Protein AF-A0A852YBV6-F1 (afdb_monomer_lite)

Foldseek 3Di:
DDDDDDDDDDDDDDDDDDDDDDPPPPDPDPDPDDDDALQVVLVVVVDDLVVLLVQADAWFALVVQLVLLLVPDCVLLDLPDQLLVLLCVLCVVPDPVLSVLQSVQSVVLNVPSQLSSQLSSLSSSSNCCVVPPHIVVHFDSSLSSQLSSCSRRPLSVPPPSVCLNPPPLSVSLNSLSSQSSSRYDHHPDDSVRSVVVNCVSRPVNVVVVVVVVVVVVVVVVVVVVVVVVVVVVVVVVVVVVD

pLDDT: mean 84.93, std 20.56, range [26.95, 98.62]

Structure (mmCIF, N/CA/C/O backbone):
data_AF-A0A852YBV6-F1
#
_entry.id   AF-A0A852YBV6-F1
#
loop_
_atom_site.group_PDB
_atom_site.id
_atom_site.type_symbol
_atom_site.label_atom_id
_atom_site.label_alt_id
_atom_site.label_comp_id
_atom_site.label_asym_id
_atom_site.label_entity_id
_atom_site.label_seq_id
_atom_site.pdbx_PDB_ins_code
_atom_site.Cartn_x
_atom_site.Cartn_y
_atom_site.Cartn_z
_atom_site.occupancy
_atom_site.B_iso_or_equiv
_atom_site.auth_seq_id
_atom_site.auth_comp_id
_atom_site.auth_asym_id
_atom_site.auth_atom_id
_atom_site.pdbx_PDB_model_num
ATOM 1 N N . MET A 1 1 ? -68.450 -12.847 -26.203 1.00 36.81 1 MET A N 1
ATOM 2 C CA . MET A 1 1 ? -69.715 -13.603 -26.105 1.00 36.81 1 MET A CA 1
ATOM 3 C C . MET A 1 1 ? -69.462 -15.016 -26.609 1.00 36.81 1 MET A C 1
ATOM 5 O O . MET A 1 1 ? -69.231 -15.135 -27.808 1.00 36.81 1 MET A O 1
ATOM 9 N N . PRO A 1 2 ? -69.509 -16.058 -25.766 1.00 54.03 2 PRO A N 1
ATOM 10 C CA . PRO A 1 2 ? -69.392 -16.106 -24.302 1.00 54.03 2 PRO A CA 1
ATOM 11 C C . PRO A 1 2 ? -68.054 -16.778 -23.879 1.00 54.03 2 PRO A C 1
ATOM 13 O O . PRO A 1 2 ? -67.389 -17.357 -24.727 1.00 54.03 2 PRO A O 1
ATOM 16 N N . ASP A 1 3 ? -67.477 -16.685 -22.681 1.00 40.91 3 ASP A N 1
ATOM 17 C CA . ASP A 1 3 ? -67.906 -16.472 -21.285 1.00 40.91 3 ASP A CA 1
ATOM 18 C C . ASP A 1 3 ? -67.628 -17.742 -20.455 1.00 40.91 3 ASP A C 1
ATOM 20 O O . ASP A 1 3 ? -67.695 -18.853 -20.983 1.00 40.91 3 ASP A O 1
ATOM 24 N N . THR A 1 4 ? -67.438 -17.548 -19.144 1.00 47.03 4 THR A N 1
ATOM 25 C CA . THR A 1 4 ? -67.470 -18.530 -18.029 1.00 47.03 4 THR A CA 1
ATOM 26 C C . THR A 1 4 ? -66.101 -19.041 -17.521 1.00 47.03 4 THR A C 1
ATOM 28 O O . THR A 1 4 ? -65.501 -19.927 -18.119 1.00 47.03 4 THR A O 1
ATOM 31 N N . SER A 1 5 ? -65.468 -18.381 -16.534 1.00 46.84 5 SER A N 1
ATOM 32 C CA . SER A 1 5 ? -65.658 -18.466 -15.052 1.00 46.84 5 SER A CA 1
ATOM 33 C C . SER A 1 5 ? -64.722 -19.511 -14.418 1.00 46.84 5 SER A C 1
ATOM 35 O O . SER A 1 5 ? -64.759 -20.676 -14.783 1.00 46.84 5 SER A O 1
ATOM 37 N N . ALA A 1 6 ? -63.722 -19.117 -13.624 1.00 43.47 6 ALA A N 1
ATOM 38 C CA . ALA A 1 6 ? -63.783 -18.728 -12.206 1.00 43.47 6 ALA A CA 1
ATOM 39 C C . ALA A 1 6 ? -63.982 -19.916 -11.245 1.00 43.47 6 ALA A C 1
ATOM 41 O O . ALA A 1 6 ? -65.032 -20.544 -11.255 1.00 43.47 6 ALA A O 1
ATOM 42 N N . SER A 1 7 ? -63.023 -20.130 -10.336 1.00 42.31 7 SER A N 1
ATOM 43 C CA . SER A 1 7 ? -63.356 -20.360 -8.926 1.00 42.31 7 SER A CA 1
ATOM 44 C C . SER A 1 7 ? -62.191 -19.982 -8.012 1.00 42.31 7 SER A C 1
ATOM 46 O O . SER A 1 7 ? -61.068 -20.457 -8.171 1.00 42.31 7 SER A O 1
ATOM 48 N N . ARG A 1 8 ? -62.512 -19.090 -7.073 1.00 42.88 8 ARG A N 1
ATOM 49 C CA . ARG A 1 8 ? -61.810 -18.825 -5.815 1.00 42.88 8 ARG A CA 1
ATOM 50 C C . ARG A 1 8 ? -62.094 -19.962 -4.825 1.00 42.88 8 ARG A C 1
ATOM 52 O O . ARG A 1 8 ? -63.150 -20.580 -4.927 1.00 42.88 8 ARG A O 1
ATOM 59 N N . ASP A 1 9 ? -61.184 -20.136 -3.873 1.00 42.69 9 ASP A N 1
ATOM 60 C CA . ASP A 1 9 ? -61.435 -20.449 -2.451 1.00 42.69 9 ASP A CA 1
ATOM 61 C C . ASP A 1 9 ? -60.095 -20.169 -1.737 1.00 42.69 9 ASP A C 1
ATOM 63 O O . ASP A 1 9 ? -59.074 -20.750 -2.099 1.00 42.69 9 ASP A O 1
ATOM 67 N N . ASP A 1 10 ? -59.903 -19.040 -1.049 1.00 37.53 10 ASP A N 1
ATOM 68 C CA . ASP A 1 10 ? -60.319 -18.685 0.323 1.00 37.53 10 ASP A CA 1
ATOM 69 C C . ASP A 1 10 ? -59.983 -19.725 1.407 1.00 37.53 10 ASP A C 1
ATOM 71 O O . ASP A 1 10 ? -60.493 -20.840 1.436 1.00 37.53 10 ASP A O 1
ATOM 75 N N . GLY A 1 11 ? -59.104 -19.315 2.332 1.00 34.56 11 GLY A N 1
ATOM 76 C CA . GLY A 1 11 ? -58.648 -20.121 3.464 1.00 34.56 11 GLY A CA 1
ATOM 77 C C . GLY A 1 11 ? -57.564 -19.451 4.321 1.00 34.56 11 GLY A C 1
ATOM 78 O O . GLY A 1 11 ? -56.467 -19.982 4.461 1.00 34.56 11 GLY A O 1
ATOM 79 N N . THR A 1 12 ? -57.844 -18.279 4.896 1.00 39.38 12 THR A N 1
ATOM 80 C CA . THR A 1 12 ? -57.176 -17.744 6.113 1.00 39.38 12 THR A CA 1
ATOM 81 C C . THR A 1 12 ? -57.893 -18.306 7.365 1.00 39.38 12 THR A C 1
ATOM 83 O O . THR A 1 12 ? -59.013 -18.792 7.207 1.00 39.38 12 THR A O 1
ATOM 86 N N . PRO A 1 13 ? -57.428 -18.144 8.630 1.00 49.12 13 PRO A N 1
ATOM 87 C CA . PRO A 1 13 ? -56.111 -17.777 9.177 1.00 49.12 13 PRO A CA 1
ATOM 88 C C . PRO A 1 13 ? -55.612 -18.747 10.286 1.00 49.12 13 PRO A C 1
ATOM 90 O O . PRO A 1 13 ? -56.382 -19.474 10.905 1.00 49.12 13 PRO A O 1
ATOM 93 N N . GLY A 1 14 ? -54.319 -18.698 10.624 1.00 34.16 14 GLY A N 1
ATOM 94 C CA . GLY A 1 14 ? -53.760 -19.396 11.790 1.00 34.16 14 GLY A CA 1
ATOM 95 C C . GLY A 1 14 ? -52.706 -18.551 12.499 1.00 34.16 14 GLY A C 1
ATOM 96 O O . GLY A 1 14 ? -51.592 -18.404 12.006 1.00 34.16 14 GLY A O 1
ATOM 97 N N . ALA A 1 15 ? -53.075 -17.974 13.642 1.00 35.91 15 ALA A N 1
ATOM 98 C CA . ALA A 1 15 ? -52.195 -17.239 14.542 1.00 35.91 15 ALA A CA 1
ATOM 99 C C . ALA A 1 15 ? -51.552 -18.176 15.578 1.00 35.91 15 ALA A C 1
ATOM 101 O O . ALA A 1 15 ? -52.253 -19.025 16.119 1.00 35.91 15 ALA A O 1
ATOM 102 N N . ALA A 1 16 ? -50.261 -17.969 15.874 1.00 33.16 16 ALA A N 1
ATOM 103 C CA . ALA A 1 16 ? -49.573 -18.145 17.170 1.00 33.16 16 ALA A CA 1
ATOM 104 C C . ALA A 1 16 ? -48.049 -18.142 16.903 1.00 33.16 16 ALA A C 1
ATOM 106 O O . ALA A 1 16 ? -47.545 -18.956 16.143 1.00 33.16 16 ALA A O 1
ATOM 107 N N . SER A 1 17 ? -47.309 -17.135 17.370 1.00 33.31 17 SER A N 1
ATOM 108 C CA . SER A 1 17 ? -46.614 -17.122 18.671 1.00 33.31 17 SER A CA 1
ATOM 109 C C . SER A 1 17 ? -45.116 -17.439 18.544 1.00 33.31 17 SER A C 1
ATOM 111 O O . SER A 1 17 ? -44.720 -18.586 18.392 1.00 33.31 17 SER A O 1
ATOM 113 N N . THR A 1 18 ? -44.324 -16.380 18.726 1.00 33.94 18 THR A N 1
ATOM 114 C CA . THR A 1 18 ? -43.160 -16.287 19.630 1.00 33.94 18 THR A CA 1
ATOM 115 C C . THR A 1 18 ? -42.090 -17.383 19.589 1.00 33.94 18 THR A C 1
ATOM 117 O O . THR A 1 18 ? -42.273 -18.486 20.091 1.00 33.94 18 THR A O 1
ATOM 120 N N . GLY A 1 19 ? -40.896 -16.999 19.133 1.00 29.56 19 GLY A N 1
ATOM 121 C CA . GLY A 1 19 ? -39.679 -17.795 19.267 1.00 29.56 19 GLY A CA 1
ATOM 122 C C . GLY A 1 19 ? -38.444 -17.006 18.855 1.00 29.56 19 GLY A C 1
ATOM 123 O O . GLY A 1 19 ? -37.829 -17.301 17.837 1.00 29.56 19 GLY A O 1
ATOM 124 N N . ALA A 1 20 ? -38.097 -15.976 19.630 1.00 37.97 20 ALA A N 1
ATOM 125 C CA . ALA A 1 20 ? -36.805 -15.311 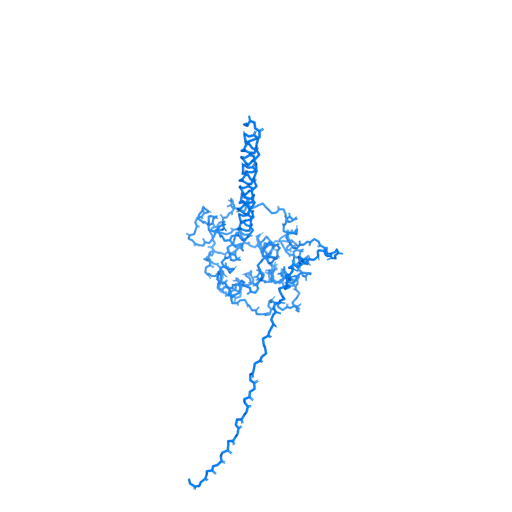19.526 1.00 37.97 20 ALA A CA 1
ATOM 126 C C . ALA A 1 20 ? -35.694 -16.338 19.793 1.00 37.97 20 ALA A C 1
ATOM 128 O O . ALA A 1 20 ? -35.520 -16.792 20.921 1.00 37.97 20 ALA A O 1
ATOM 129 N N . THR A 1 21 ? -34.946 -16.711 18.757 1.00 33.62 21 THR A N 1
ATOM 130 C CA . THR A 1 21 ? -33.694 -17.456 18.905 1.00 33.62 21 THR A CA 1
ATOM 131 C C . THR A 1 21 ? -32.550 -16.549 18.490 1.00 33.62 21 THR A C 1
ATOM 133 O O . THR A 1 21 ? -32.303 -16.281 17.319 1.00 33.62 21 THR A O 1
ATOM 136 N N . SER A 1 22 ? -31.897 -16.032 19.527 1.00 37.22 22 SER A N 1
ATOM 137 C CA . SER A 1 22 ? -30.583 -15.409 19.504 1.00 37.22 22 SER A CA 1
ATOM 138 C C . SER A 1 22 ? -29.588 -16.344 18.813 1.00 37.22 22 SER A C 1
ATOM 140 O O . SER A 1 22 ? -29.145 -17.334 19.395 1.00 37.22 22 SER A O 1
ATOM 142 N N . ALA A 1 23 ? -29.252 -16.048 17.559 1.00 30.81 23 ALA A N 1
ATOM 143 C CA . ALA A 1 23 ? -28.070 -16.600 16.919 1.00 30.81 23 ALA A CA 1
ATOM 144 C C . ALA A 1 23 ? -26.890 -15.722 17.339 1.00 30.81 23 ALA A C 1
ATOM 146 O O . ALA A 1 23 ? -26.580 -14.711 16.709 1.00 30.81 23 ALA A O 1
ATOM 147 N N . ALA A 1 24 ? -26.279 -16.088 18.465 1.00 32.44 24 ALA A N 1
ATOM 148 C CA . ALA A 1 24 ? -24.985 -15.570 18.862 1.00 32.44 24 ALA A CA 1
ATOM 149 C C . ALA A 1 24 ? -24.014 -15.756 17.688 1.00 32.44 24 ALA A C 1
ATOM 151 O O . ALA A 1 24 ? -23.750 -16.881 17.261 1.00 32.44 24 ALA A O 1
ATOM 152 N N . ALA A 1 25 ? -23.522 -14.638 17.157 1.00 33.44 25 ALA A N 1
ATOM 153 C CA . ALA A 1 25 ? -22.430 -14.604 16.204 1.00 33.44 25 ALA A CA 1
ATOM 154 C C . ALA A 1 25 ? -21.207 -15.251 16.866 1.00 33.44 25 ALA A C 1
ATOM 156 O O . ALA A 1 25 ? -20.499 -14.629 17.658 1.00 33.44 25 ALA A O 1
ATOM 157 N N . GLY A 1 26 ? -21.008 -16.538 16.589 1.00 26.95 26 GLY A N 1
ATOM 158 C CA . GLY A 1 26 ? -19.790 -17.246 16.932 1.00 26.95 26 GLY A CA 1
ATOM 159 C C . GLY A 1 26 ? -18.643 -16.589 16.182 1.00 26.95 26 GLY A C 1
ATOM 160 O O . GLY A 1 26 ? -18.571 -16.675 14.957 1.00 26.95 26 GLY A O 1
ATOM 161 N N . ALA A 1 27 ? -17.769 -15.907 16.919 1.00 32.75 27 ALA A N 1
ATOM 162 C CA . ALA A 1 27 ? -16.471 -15.493 16.415 1.00 32.75 27 ALA A CA 1
ATOM 163 C C . ALA A 1 27 ? -15.785 -16.713 15.771 1.00 32.75 27 ALA A C 1
ATOM 165 O O . ALA A 1 27 ? -15.801 -17.792 16.376 1.00 32.75 27 ALA A O 1
ATOM 166 N N . PRO A 1 28 ? -15.206 -16.594 14.563 1.00 37.28 28 PRO A N 1
ATOM 167 C CA . PRO A 1 28 ? -14.526 -17.721 13.951 1.00 37.28 28 PRO A CA 1
ATOM 168 C C . PRO A 1 28 ? -13.368 -18.145 14.855 1.00 37.28 28 PRO A C 1
ATOM 170 O O . PRO A 1 28 ? -12.470 -17.362 15.171 1.00 37.28 28 PRO A O 1
ATOM 173 N N . ALA A 1 29 ? -13.435 -19.398 15.301 1.00 33.28 29 ALA A N 1
ATOM 174 C CA . ALA A 1 29 ? -12.406 -20.044 16.089 1.00 33.28 29 ALA A CA 1
ATOM 175 C C . ALA A 1 29 ? -11.072 -19.980 15.333 1.00 33.28 29 ALA A C 1
ATOM 177 O O . ALA A 1 29 ? -10.942 -20.508 14.229 1.00 33.28 29 ALA A O 1
ATOM 178 N N . ALA A 1 30 ? -10.079 -19.331 15.940 1.00 40.16 30 ALA A N 1
ATOM 179 C CA . ALA A 1 30 ? -8.700 -19.357 15.483 1.00 40.16 30 ALA A CA 1
ATOM 180 C C . ALA A 1 30 ? -8.144 -20.782 15.660 1.00 40.16 30 ALA A C 1
ATOM 182 O O . ALA A 1 30 ? -7.628 -21.136 16.718 1.00 40.16 30 ALA A O 1
ATOM 183 N N . GLY A 1 31 ? -8.310 -21.622 14.637 1.00 33.34 31 GLY A N 1
ATOM 184 C CA . GLY A 1 31 ? -7.672 -22.933 14.559 1.00 33.34 31 GLY A CA 1
ATOM 185 C C . GLY A 1 31 ? -6.157 -22.805 14.322 1.00 33.34 31 GLY A C 1
ATOM 186 O O . GLY A 1 31 ? -5.731 -21.885 13.621 1.00 33.34 31 GLY A O 1
ATOM 187 N N . PRO A 1 32 ? -5.324 -23.709 14.874 1.00 45.50 32 PRO A N 1
ATOM 188 C CA . PRO A 1 32 ? -3.875 -23.660 14.732 1.00 45.50 32 PRO A CA 1
ATOM 189 C C . PRO A 1 32 ? -3.447 -24.406 13.462 1.00 45.50 32 PRO A C 1
ATOM 191 O O . PRO A 1 32 ? -3.033 -25.559 13.516 1.00 45.50 32 PRO A O 1
ATOM 194 N N . LEU A 1 33 ? -3.565 -23.756 12.306 1.00 41.66 33 LEU A N 1
ATOM 195 C CA . LEU A 1 33 ? -2.943 -24.181 11.050 1.00 41.66 33 LEU A CA 1
ATOM 196 C C . LEU A 1 33 ? -2.573 -22.924 10.263 1.00 41.66 33 LEU A C 1
ATOM 198 O O . LEU A 1 33 ? -3.455 -22.177 9.855 1.00 41.66 33 LEU A O 1
ATOM 202 N N . GLY A 1 34 ? -1.286 -22.685 10.036 1.00 39.31 34 GLY A N 1
ATOM 203 C CA . GLY A 1 34 ? -0.847 -21.616 9.141 1.00 39.31 34 GLY A CA 1
ATOM 204 C C . GLY A 1 34 ? 0.395 -20.917 9.655 1.00 39.31 34 GLY A C 1
ATOM 205 O O . GLY A 1 34 ? 0.531 -20.676 10.852 1.00 39.31 34 GLY A O 1
ATOM 206 N N . GLY A 1 35 ? 1.322 -20.621 8.746 1.00 50.97 35 GLY A N 1
ATOM 207 C CA . GLY A 1 35 ? 2.472 -19.774 9.036 1.00 50.97 35 GLY A CA 1
ATOM 208 C C . GLY A 1 35 ? 2.066 -18.377 9.540 1.00 50.97 35 GLY A C 1
ATOM 209 O O . GLY A 1 35 ? 0.877 -18.069 9.645 1.00 50.97 35 GLY A O 1
ATOM 210 N N . PRO A 1 36 ? 3.047 -17.517 9.862 1.00 60.62 36 PRO A N 1
ATOM 211 C CA . PRO A 1 36 ? 2.779 -16.142 10.293 1.00 60.62 36 PRO A CA 1
ATOM 212 C C . PRO A 1 36 ? 1.856 -15.431 9.297 1.00 60.62 36 PRO A C 1
ATOM 214 O O . PRO A 1 36 ? 2.022 -15.573 8.080 1.00 60.62 36 PRO A O 1
ATOM 217 N N . ARG A 1 37 ? 0.871 -14.692 9.822 1.00 82.88 37 ARG A N 1
ATOM 218 C CA . ARG A 1 37 ? -0.145 -14.010 9.011 1.00 82.88 37 ARG A CA 1
ATOM 219 C C . ARG A 1 37 ? 0.540 -12.971 8.117 1.00 82.88 37 ARG A C 1
ATOM 221 O O . ARG A 1 37 ? 1.587 -12.452 8.506 1.00 82.88 37 ARG A O 1
ATOM 228 N N . PRO A 1 38 ? -0.036 -12.594 6.964 1.00 82.62 38 PRO A N 1
ATOM 229 C CA . PRO A 1 38 ? 0.563 -11.580 6.094 1.00 82.62 38 PRO A CA 1
ATOM 230 C C . PRO A 1 38 ? 0.956 -10.287 6.835 1.00 82.62 38 PRO A C 1
ATOM 232 O O . PRO A 1 38 ? 2.048 -9.771 6.629 1.00 82.62 38 PRO A O 1
ATOM 235 N N . LEU A 1 39 ? 0.158 -9.827 7.804 1.00 84.25 39 LEU A N 1
ATOM 236 C CA . LEU A 1 39 ? 0.506 -8.650 8.610 1.00 84.25 39 LEU A CA 1
ATOM 237 C C . LEU A 1 39 ? 1.718 -8.870 9.544 1.00 84.25 39 LEU A C 1
ATOM 239 O O . LEU A 1 39 ? 2.490 -7.944 9.782 1.00 84.25 39 LEU A O 1
ATOM 243 N N . ASP A 1 40 ? 1.950 -10.093 10.028 1.00 84.81 40 ASP A N 1
ATOM 244 C CA . ASP A 1 40 ? 3.165 -10.422 10.786 1.00 84.81 40 ASP A CA 1
ATOM 245 C C . ASP A 1 40 ? 4.406 -10.330 9.880 1.00 84.81 40 ASP A C 1
ATOM 247 O O . ASP A 1 40 ? 5.467 -9.881 10.320 1.00 84.81 40 ASP A O 1
ATOM 251 N N . ARG A 1 41 ? 4.265 -10.694 8.593 1.00 87.69 41 ARG A N 1
ATOM 252 C CA . ARG A 1 41 ? 5.324 -10.530 7.580 1.00 87.69 41 ARG A CA 1
ATOM 253 C C . ARG A 1 41 ? 5.664 -9.070 7.360 1.00 87.69 41 ARG A C 1
ATOM 255 O O . ARG A 1 41 ? 6.841 -8.729 7.338 1.00 87.69 41 ARG A O 1
ATOM 262 N N . TRP A 1 42 ? 4.654 -8.205 7.280 1.00 90.38 42 TRP A N 1
ATOM 263 C CA . TRP A 1 42 ? 4.863 -6.762 7.188 1.00 90.38 42 TRP A CA 1
ATOM 264 C C . TRP A 1 42 ? 5.757 -6.239 8.321 1.00 90.38 42 TRP A C 1
ATOM 266 O O . TRP A 1 42 ? 6.762 -5.577 8.066 1.00 90.38 42 TRP A O 1
ATOM 276 N N . PHE A 1 43 ? 5.456 -6.596 9.573 1.00 86.31 43 PHE A N 1
ATOM 277 C CA . PHE A 1 43 ? 6.287 -6.188 10.710 1.00 86.31 43 PHE A CA 1
ATOM 278 C C . PHE A 1 43 ? 7.682 -6.832 10.696 1.00 86.31 43 PHE A C 1
ATOM 280 O O . PHE A 1 43 ? 8.655 -6.209 11.133 1.00 86.31 43 PHE A O 1
ATOM 287 N N . ALA A 1 44 ? 7.806 -8.052 10.169 1.00 85.75 44 ALA A N 1
ATOM 288 C CA . ALA A 1 44 ? 9.085 -8.736 10.008 1.00 85.75 44 ALA A CA 1
ATOM 289 C C . ALA A 1 44 ? 9.999 -8.082 8.956 1.00 85.75 44 ALA A C 1
ATOM 291 O O . ALA A 1 44 ? 11.216 -8.197 9.086 1.00 85.75 44 ALA A O 1
ATOM 292 N N . LEU A 1 45 ? 9.451 -7.338 7.982 1.00 83.69 45 LEU A N 1
ATOM 293 C CA . LEU A 1 45 ? 10.251 -6.564 7.023 1.00 83.69 45 LEU A CA 1
ATOM 294 C C . LEU A 1 45 ? 11.026 -5.407 7.680 1.00 83.69 45 LEU A C 1
ATOM 296 O O . LEU A 1 45 ? 11.950 -4.881 7.067 1.00 83.69 45 LEU A O 1
ATOM 300 N N . ARG A 1 46 ? 10.681 -5.017 8.922 1.00 84.81 46 ARG A N 1
ATOM 301 C CA . ARG A 1 46 ? 11.374 -3.971 9.707 1.00 84.81 46 ARG A CA 1
ATOM 302 C C . ARG A 1 46 ? 11.570 -2.658 8.940 1.00 84.81 46 ARG A C 1
ATOM 304 O O . ARG A 1 46 ? 12.576 -1.972 9.118 1.00 84.81 46 ARG A O 1
ATOM 311 N N . LEU A 1 47 ? 10.607 -2.309 8.092 1.00 84.19 47 LEU A N 1
ATOM 312 C CA . LEU A 1 47 ? 10.657 -1.070 7.335 1.00 84.19 47 LEU A CA 1
ATOM 313 C C . LEU A 1 47 ? 10.410 0.132 8.257 1.00 84.19 47 LEU A C 1
ATOM 315 O O . LEU A 1 47 ? 9.502 0.119 9.086 1.00 84.19 47 LEU A O 1
ATOM 319 N N . ASP A 1 48 ? 11.231 1.170 8.105 1.00 87.06 48 ASP A N 1
ATOM 320 C CA . ASP A 1 48 ? 11.172 2.387 8.917 1.00 87.06 48 ASP A CA 1
ATOM 321 C C . ASP A 1 48 ? 10.366 3.466 8.192 1.00 87.06 48 ASP A C 1
ATOM 323 O O . ASP A 1 48 ? 10.877 4.163 7.314 1.00 87.06 48 ASP A O 1
ATOM 327 N N . GLU A 1 49 ? 9.092 3.595 8.564 1.00 89.00 49 GLU A N 1
ATOM 328 C CA . GLU A 1 49 ? 8.180 4.575 7.971 1.00 89.00 49 GLU A CA 1
ATOM 329 C C . GLU A 1 49 ? 8.675 6.021 8.153 1.00 89.00 49 GLU A C 1
ATOM 331 O O . GLU A 1 49 ? 8.548 6.822 7.229 1.00 89.00 49 GLU A O 1
ATOM 336 N N . THR A 1 50 ? 9.299 6.359 9.289 1.00 89.81 50 THR A N 1
ATOM 337 C CA . THR A 1 50 ? 9.824 7.718 9.530 1.00 89.81 50 THR A CA 1
ATOM 338 C C . THR A 1 50 ? 10.915 8.046 8.522 1.00 89.81 50 THR A C 1
ATOM 340 O O . THR A 1 50 ? 10.866 9.079 7.857 1.00 89.81 50 THR A O 1
ATOM 343 N N . ARG A 1 51 ? 11.849 7.110 8.330 1.00 90.56 51 ARG A N 1
ATOM 344 C CA . ARG A 1 51 ? 12.916 7.254 7.340 1.00 90.56 51 ARG A CA 1
ATOM 345 C C . ARG A 1 51 ? 12.378 7.352 5.913 1.00 90.56 51 ARG A C 1
ATOM 347 O O . ARG A 1 51 ? 12.978 8.047 5.095 1.00 90.56 51 ARG A O 1
ATOM 354 N N . VAL A 1 52 ? 11.286 6.655 5.593 1.00 93.44 52 VAL A N 1
ATOM 355 C CA . VAL A 1 52 ? 10.642 6.783 4.279 1.00 93.44 52 VAL A CA 1
ATOM 356 C C . VAL A 1 52 ? 10.088 8.187 4.091 1.00 93.44 52 VAL A C 1
ATOM 358 O O . VAL A 1 52 ? 10.407 8.799 3.075 1.00 93.44 52 VAL A O 1
ATOM 361 N N . TRP A 1 53 ? 9.344 8.716 5.069 1.00 94.69 53 TRP A N 1
ATOM 362 C CA . TRP A 1 53 ? 8.813 10.084 5.033 1.00 94.69 53 TRP A CA 1
ATOM 363 C C . TRP A 1 53 ? 9.909 11.134 4.815 1.00 94.69 53 TRP A C 1
ATOM 365 O O . TRP A 1 53 ? 9.738 12.021 3.979 1.00 94.69 53 TRP A O 1
ATOM 375 N N . ASP A 1 54 ? 11.050 10.992 5.492 1.00 94.06 54 ASP A N 1
ATOM 376 C CA . ASP A 1 54 ? 12.194 11.903 5.353 1.00 94.06 54 ASP A CA 1
ATOM 377 C C . ASP A 1 54 ? 12.881 11.809 3.978 1.00 94.06 54 ASP A C 1
ATOM 379 O O . ASP A 1 54 ? 13.531 12.755 3.530 1.00 94.06 54 ASP A O 1
ATOM 383 N N . ALA A 1 55 ? 12.749 10.668 3.297 1.00 93.94 55 ALA A N 1
ATOM 384 C CA . ALA A 1 55 ? 13.390 10.387 2.015 1.00 93.94 55 ALA A CA 1
ATOM 385 C C . ALA A 1 55 ? 12.471 10.597 0.798 1.00 93.94 55 ALA A C 1
ATOM 387 O O . ALA A 1 55 ? 12.899 10.327 -0.333 1.00 93.94 55 ALA A O 1
ATOM 388 N N . LEU A 1 56 ? 11.223 11.038 0.999 1.00 96.44 56 LEU A N 1
ATOM 389 C CA . LEU A 1 56 ? 10.273 11.198 -0.098 1.00 96.44 56 LEU A CA 1
ATOM 390 C C . LEU A 1 56 ? 10.693 12.312 -1.054 1.00 96.44 56 LEU A C 1
ATOM 392 O O . LEU A 1 56 ? 11.057 13.418 -0.661 1.00 96.44 56 LEU A O 1
ATOM 396 N N . ALA A 1 57 ? 10.559 12.024 -2.343 1.00 97.06 57 ALA A N 1
ATOM 397 C CA . ALA A 1 57 ? 10.747 12.993 -3.413 1.00 97.06 57 ALA A CA 1
ATOM 398 C C . ALA A 1 57 ? 9.442 13.186 -4.203 1.00 97.06 57 ALA A C 1
ATOM 400 O O . ALA A 1 57 ? 8.574 12.313 -4.162 1.00 97.06 57 ALA A O 1
ATOM 401 N N . PRO A 1 58 ? 9.282 14.290 -4.953 1.00 97.56 58 PRO A N 1
ATOM 402 C CA . PRO A 1 58 ? 8.129 14.472 -5.829 1.00 97.56 58 PRO A CA 1
ATOM 403 C C . PRO A 1 58 ? 7.953 13.288 -6.787 1.00 97.56 58 PRO A C 1
ATOM 405 O O . PRO A 1 58 ? 8.923 12.801 -7.372 1.00 97.56 58 PRO A O 1
ATOM 408 N N . GLY A 1 59 ? 6.718 12.820 -6.933 1.00 97.25 59 GLY A N 1
ATOM 409 C CA . GLY A 1 59 ? 6.359 11.679 -7.765 1.00 97.25 59 GLY A CA 1
ATOM 410 C C . GLY A 1 59 ? 5.149 11.945 -8.651 1.00 97.25 59 GLY A C 1
ATOM 411 O O . GLY A 1 59 ? 4.715 13.093 -8.782 1.00 97.25 59 GLY A O 1
ATOM 412 N N . PRO A 1 60 ? 4.642 10.899 -9.320 1.00 97.88 60 PRO A N 1
ATOM 413 C CA . PRO A 1 60 ? 3.547 11.033 -10.269 1.00 97.88 60 PRO A CA 1
ATOM 414 C C . PRO A 1 60 ? 2.251 11.473 -9.584 1.00 97.88 60 PRO A C 1
ATOM 416 O O . PRO A 1 60 ? 2.104 11.420 -8.358 1.00 97.88 60 PRO A O 1
ATOM 419 N N . SER A 1 61 ? 1.282 11.922 -10.384 1.00 97.88 61 SER A N 1
ATOM 420 C CA . SER A 1 61 ? -0.031 12.263 -9.844 1.00 97.88 61 SER A CA 1
ATOM 421 C C . SER A 1 61 ? -0.727 11.021 -9.294 1.00 97.88 61 SER A C 1
ATOM 423 O O . SER A 1 61 ? -0.621 9.916 -9.837 1.00 97.88 61 SER A O 1
ATOM 425 N N . LEU A 1 62 ? -1.479 11.219 -8.212 1.00 97.94 62 LEU A N 1
ATOM 426 C CA . LEU A 1 62 ? -2.259 10.149 -7.601 1.00 97.94 62 LEU A CA 1
ATOM 427 C C . LEU A 1 62 ? -3.265 9.549 -8.593 1.00 97.94 62 LEU A C 1
ATOM 429 O O . LEU A 1 62 ? -3.460 8.340 -8.618 1.00 97.94 62 LEU A O 1
ATOM 433 N N . GLU A 1 63 ? -3.857 10.392 -9.439 1.00 98.12 63 GLU A N 1
ATOM 434 C CA . GLU A 1 63 ? -4.820 10.001 -10.469 1.00 98.12 63 GLU A CA 1
ATOM 435 C C . GLU A 1 63 ? -4.233 9.007 -11.480 1.00 98.12 63 GLU A C 1
ATOM 437 O O . GLU A 1 63 ? -4.890 8.024 -11.820 1.00 98.12 63 GLU A O 1
ATOM 442 N N . VAL A 1 64 ? -2.981 9.198 -11.917 1.00 98.19 64 VAL A N 1
ATOM 443 C CA . VAL A 1 64 ? -2.326 8.269 -12.853 1.00 98.19 64 VAL A CA 1
ATOM 444 C C . VAL A 1 64 ? -2.123 6.902 -12.200 1.00 98.19 64 VAL A C 1
ATOM 446 O O . VAL A 1 64 ? -2.383 5.877 -12.829 1.00 98.19 64 VAL A O 1
ATOM 449 N N . VAL A 1 65 ? -1.713 6.868 -10.928 1.00 98.44 65 VAL A N 1
ATOM 450 C CA . VAL A 1 65 ? -1.561 5.608 -10.183 1.00 98.44 65 VAL A CA 1
ATOM 451 C C . VAL A 1 65 ? -2.916 4.930 -9.990 1.00 98.44 65 VAL A C 1
ATOM 453 O O . VAL A 1 65 ? -3.049 3.749 -10.296 1.00 98.44 65 VAL A O 1
ATOM 456 N N . GLN A 1 66 ? -3.943 5.666 -9.556 1.00 98.56 66 GLN A N 1
ATOM 457 C CA . GLN A 1 66 ? -5.291 5.119 -9.387 1.00 98.56 66 GLN A CA 1
ATOM 458 C C . GLN A 1 66 ? -5.858 4.571 -10.700 1.00 98.56 66 GLN A C 1
ATOM 460 O O . GLN A 1 66 ? -6.432 3.488 -10.703 1.00 98.56 66 GLN A O 1
ATOM 465 N N . THR A 1 67 ? -5.661 5.280 -11.813 1.00 98.25 67 THR A N 1
ATOM 466 C CA . THR A 1 67 ? -6.097 4.831 -13.142 1.00 98.25 67 THR A CA 1
ATOM 467 C C . THR A 1 67 ? -5.442 3.507 -13.515 1.00 98.25 67 THR A C 1
ATOM 469 O O . THR A 1 67 ? -6.112 2.597 -13.992 1.00 98.25 67 THR A O 1
ATOM 472 N N . ARG A 1 68 ? -4.140 3.359 -13.248 1.00 97.94 68 ARG A N 1
ATOM 473 C CA . ARG A 1 68 ? -3.436 2.100 -13.507 1.00 97.94 68 ARG A CA 1
ATOM 474 C C . ARG A 1 68 ? -3.922 0.978 -12.602 1.00 97.94 68 ARG A C 1
ATOM 476 O O . ARG A 1 68 ? -4.050 -0.142 -13.083 1.00 97.94 68 ARG A O 1
ATOM 483 N N . ILE A 1 69 ? -4.220 1.253 -11.329 1.00 98.06 69 ILE A N 1
ATOM 484 C CA . ILE A 1 69 ? -4.811 0.246 -10.438 1.00 98.06 69 ILE A CA 1
ATOM 485 C C . ILE A 1 69 ? -6.151 -0.222 -11.011 1.00 98.06 69 ILE A C 1
ATOM 487 O O . ILE A 1 69 ? -6.314 -1.417 -11.221 1.00 98.06 69 ILE A O 1
ATOM 491 N N . SER A 1 70 ? -7.085 0.681 -11.330 1.00 97.38 70 SER A N 1
ATOM 492 C CA . SER A 1 70 ? -8.413 0.287 -11.833 1.00 97.38 70 SER A CA 1
ATOM 493 C C . SER A 1 70 ? -8.371 -0.401 -13.200 1.00 97.38 70 SER A C 1
ATOM 495 O O . SER A 1 70 ? -9.251 -1.206 -13.505 1.00 97.38 70 SER A O 1
ATOM 497 N N . SER A 1 71 ? -7.342 -0.136 -14.010 1.00 95.38 71 SER A N 1
ATOM 498 C CA . SER A 1 71 ? -7.141 -0.759 -15.319 1.00 95.38 71 SER A CA 1
ATOM 499 C C . SER A 1 71 ? -6.224 -1.990 -15.296 1.00 95.38 71 SER A C 1
ATOM 501 O O . SER A 1 71 ? -5.732 -2.389 -16.356 1.00 95.38 71 SER A O 1
ATOM 503 N N . ALA A 1 72 ? -5.933 -2.572 -14.127 1.00 95.88 72 ALA A N 1
ATOM 504 C CA . ALA A 1 72 ? -5.039 -3.723 -14.024 1.00 95.88 72 ALA A CA 1
ATOM 505 C C . ALA A 1 72 ? -5.559 -4.923 -14.849 1.00 95.88 72 ALA A C 1
ATOM 507 O O . ALA A 1 72 ? -6.726 -5.310 -14.706 1.00 95.88 72 ALA A O 1
ATOM 508 N N . PRO A 1 73 ? -4.726 -5.552 -15.703 1.00 93.31 73 PRO A N 1
ATOM 509 C CA . PRO A 1 73 ? -5.159 -6.702 -16.484 1.00 93.31 73 PRO A CA 1
ATOM 510 C C . PRO A 1 73 ? -5.543 -7.874 -15.578 1.00 93.31 73 PRO A C 1
ATOM 512 O O . PRO A 1 73 ? -4.763 -8.279 -14.718 1.00 93.31 73 PRO A O 1
ATOM 515 N N . GLN A 1 74 ? -6.700 -8.497 -15.830 1.00 89.31 74 GLN A N 1
ATOM 516 C CA . GLN A 1 74 ? -7.189 -9.631 -15.026 1.00 89.31 74 GLN A CA 1
ATOM 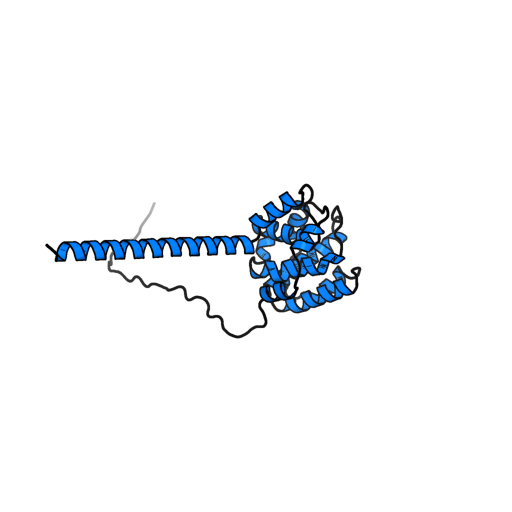517 C C . GLN A 1 74 ? -6.209 -10.809 -14.977 1.00 89.31 74 GLN A C 1
ATOM 519 O O . GLN A 1 74 ? -6.199 -11.562 -14.007 1.00 89.31 74 GLN A O 1
ATOM 524 N N . ALA A 1 75 ? -5.349 -10.939 -15.994 1.00 88.06 75 ALA A N 1
ATOM 525 C CA . ALA A 1 75 ? -4.268 -11.913 -15.999 1.00 88.06 75 ALA A CA 1
ATOM 526 C C . ALA A 1 75 ? -3.395 -11.802 -14.737 1.00 88.06 75 ALA A C 1
ATOM 528 O O . ALA A 1 75 ? -3.135 -12.833 -14.132 1.00 88.06 75 ALA A O 1
ATOM 529 N N . PHE A 1 76 ? -3.042 -10.590 -14.279 1.00 86.62 76 PHE A N 1
ATOM 530 C CA . PHE A 1 76 ? -2.229 -10.370 -13.069 1.00 86.62 76 PHE A CA 1
ATOM 531 C C . PHE A 1 76 ? -2.867 -10.955 -11.800 1.00 86.62 76 PHE A C 1
ATOM 533 O O . PHE A 1 76 ? -2.158 -11.359 -10.883 1.00 86.62 76 PHE A O 1
ATOM 540 N N . LEU A 1 77 ? -4.197 -11.048 -11.752 1.00 87.12 77 LEU A N 1
ATOM 541 C CA . LEU A 1 77 ? -4.934 -11.589 -10.609 1.00 87.12 77 LEU A CA 1
ATOM 542 C C . LEU A 1 77 ? -5.162 -13.103 -10.690 1.00 87.12 77 LEU A C 1
ATOM 544 O O . LEU A 1 77 ? -5.680 -13.694 -9.742 1.00 87.12 77 LEU A O 1
ATOM 548 N N . ALA A 1 78 ? -4.797 -13.739 -11.805 1.00 89.25 78 ALA A N 1
ATOM 549 C CA . ALA A 1 78 ? -4.996 -15.165 -11.997 1.00 89.25 78 ALA A CA 1
ATOM 550 C C . ALA A 1 78 ? -4.062 -15.987 -11.097 1.00 89.25 78 ALA A C 1
ATOM 552 O O . ALA A 1 78 ? -2.863 -15.716 -10.990 1.00 89.25 78 ALA A O 1
ATOM 553 N N . GLU A 1 79 ? -4.595 -17.059 -10.508 1.00 89.44 79 GLU A N 1
ATOM 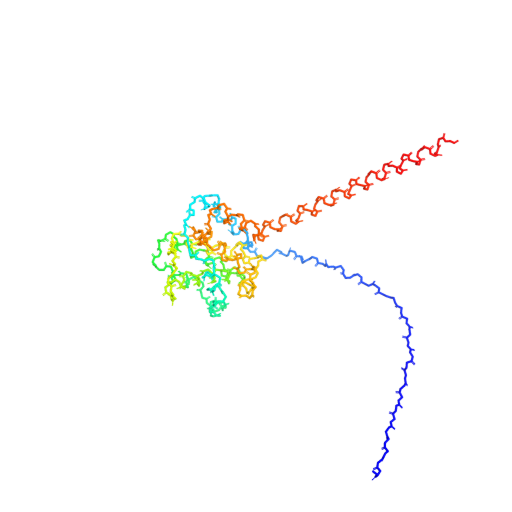554 C CA . GLU A 1 79 ? -3.843 -18.003 -9.664 1.00 89.44 79 GLU A CA 1
ATOM 555 C C . GLU A 1 79 ? -2.758 -18.780 -10.430 1.00 89.44 79 GLU A C 1
ATOM 557 O O . GLU A 1 79 ? -1.804 -19.292 -9.840 1.00 89.44 79 GLU A O 1
ATOM 562 N N . SER A 1 80 ? -2.855 -18.817 -11.760 1.00 90.12 80 SER A N 1
ATOM 563 C CA . SER A 1 80 ? -1.888 -19.479 -12.636 1.00 90.12 80 SER A CA 1
ATOM 564 C C . SER A 1 80 ? -0.565 -18.725 -12.786 1.00 90.12 80 SER A C 1
ATOM 566 O O . SER A 1 80 ? 0.410 -19.310 -13.250 1.00 90.12 80 SER A O 1
ATOM 568 N N . ILE A 1 81 ? -0.499 -17.440 -12.420 1.00 90.69 81 ILE A N 1
ATOM 569 C CA . ILE A 1 81 ? 0.745 -16.666 -12.518 1.00 90.69 81 ILE A CA 1
ATOM 570 C C . ILE A 1 81 ? 1.774 -17.139 -11.482 1.00 90.69 81 ILE A C 1
ATOM 572 O O . ILE A 1 81 ? 1.456 -17.420 -10.328 1.00 90.69 81 ILE A O 1
ATOM 576 N N . SER A 1 82 ? 3.039 -17.205 -11.881 1.00 94.88 82 SER A N 1
ATOM 577 C CA . SER A 1 82 ? 4.146 -17.325 -10.935 1.00 94.88 82 SER A CA 1
ATOM 578 C C . SER A 1 82 ? 4.589 -15.923 -10.533 1.00 94.88 82 SER A C 1
ATOM 580 O O . SER A 1 82 ? 5.177 -15.220 -11.355 1.00 94.88 82 SER A O 1
ATOM 582 N N . LEU A 1 83 ? 4.321 -15.510 -9.286 1.00 96.69 83 LEU A N 1
ATOM 583 C CA . LEU A 1 83 ? 4.782 -14.207 -8.797 1.00 96.69 83 LEU A CA 1
ATOM 584 C C . LEU A 1 83 ? 6.300 -14.084 -8.864 1.00 96.69 83 LEU A C 1
ATOM 586 O O . LEU A 1 83 ? 6.811 -13.031 -9.217 1.00 96.69 83 LEU A O 1
ATOM 590 N N . ARG A 1 84 ? 7.026 -15.169 -8.585 1.00 97.69 84 ARG A N 1
ATOM 591 C CA . ARG A 1 84 ? 8.486 -15.186 -8.671 1.00 97.69 84 ARG A CA 1
ATOM 592 C C . ARG A 1 84 ? 8.982 -14.869 -10.084 1.00 97.69 84 ARG A C 1
ATOM 594 O O . ARG A 1 84 ? 9.881 -14.048 -10.234 1.00 97.69 84 ARG A O 1
ATOM 601 N N . ALA A 1 85 ? 8.400 -15.511 -11.100 1.00 97.12 85 ALA A N 1
ATOM 602 C CA . ALA A 1 85 ? 8.768 -15.260 -12.494 1.00 97.12 85 ALA A CA 1
ATOM 603 C C . ALA A 1 85 ? 8.409 -13.825 -12.902 1.00 97.12 85 ALA A C 1
ATOM 605 O O . ALA A 1 85 ? 9.264 -13.105 -13.402 1.00 97.12 85 ALA A O 1
ATOM 606 N N . LEU A 1 86 ? 7.191 -13.383 -12.568 1.00 96.50 86 LEU A N 1
ATOM 607 C CA . LEU A 1 86 ? 6.737 -12.018 -12.830 1.00 96.50 86 LEU A CA 1
ATOM 608 C C . LEU A 1 86 ? 7.659 -10.968 -12.189 1.00 96.50 86 LEU A C 1
ATOM 610 O O . LEU A 1 86 ? 8.017 -9.996 -12.841 1.00 96.50 86 LEU A O 1
ATOM 614 N N . THR A 1 87 ? 8.078 -11.163 -10.937 1.00 98.19 87 THR A N 1
ATOM 615 C CA . THR A 1 87 ? 9.041 -10.279 -10.263 1.00 98.19 87 THR A CA 1
ATOM 616 C C . THR A 1 87 ? 10.384 -10.244 -10.986 1.00 98.19 87 THR A C 1
ATOM 618 O O . THR A 1 87 ? 10.954 -9.167 -11.137 1.00 98.19 87 THR A O 1
ATOM 621 N N . GLY A 1 88 ? 10.883 -11.399 -11.437 1.00 97.69 88 GLY A N 1
ATOM 622 C CA . GLY A 1 88 ? 12.121 -11.487 -12.212 1.00 97.69 88 GLY A CA 1
ATOM 623 C C . GLY A 1 88 ? 12.052 -10.707 -13.523 1.00 97.69 88 GLY A C 1
ATOM 624 O O . GLY A 1 88 ? 12.983 -9.972 -13.834 1.00 97.69 88 GLY A O 1
ATOM 625 N N . ASP A 1 89 ? 10.933 -10.818 -14.238 1.00 96.88 89 ASP A N 1
ATOM 626 C CA . ASP A 1 89 ? 10.724 -10.128 -15.512 1.00 96.88 89 ASP A CA 1
ATOM 627 C C . ASP A 1 89 ? 10.558 -8.613 -15.312 1.00 96.88 89 ASP A C 1
ATOM 629 O O . ASP A 1 89 ? 11.229 -7.822 -15.970 1.00 96.88 89 ASP A O 1
ATOM 633 N N . VAL A 1 90 ? 9.704 -8.198 -14.368 1.00 96.75 90 VAL A N 1
ATOM 634 C CA . VAL A 1 90 ? 9.395 -6.778 -14.113 1.00 96.75 90 VAL A CA 1
ATOM 635 C C . VAL A 1 90 ? 10.586 -6.020 -13.526 1.00 96.75 90 VAL A C 1
ATOM 637 O O . VAL A 1 90 ? 10.748 -4.833 -13.791 1.00 96.75 90 VAL A O 1
ATOM 640 N N . LEU A 1 91 ? 11.419 -6.676 -12.714 1.00 97.06 91 LEU A N 1
ATOM 641 C CA . LEU A 1 91 ? 12.548 -6.042 -12.026 1.00 97.06 91 LEU A CA 1
ATOM 642 C C . LEU A 1 91 ? 13.910 -6.487 -12.573 1.00 97.06 91 LEU A C 1
ATOM 644 O O . LEU A 1 91 ? 14.913 -6.366 -11.870 1.00 97.06 91 LEU A O 1
ATOM 648 N N . ALA A 1 92 ? 13.973 -6.960 -13.821 1.00 94.69 92 ALA A N 1
ATOM 649 C CA . ALA A 1 92 ? 15.208 -7.454 -14.437 1.00 94.69 92 ALA A CA 1
ATOM 650 C C . ALA A 1 92 ? 16.357 -6.421 -14.435 1.00 94.69 92 ALA A C 1
ATOM 652 O O . ALA A 1 92 ? 17.525 -6.796 -14.368 1.00 94.69 92 ALA A O 1
ATOM 653 N N . GLY A 1 93 ? 16.034 -5.123 -14.492 1.00 92.19 93 GLY A N 1
ATOM 654 C CA . GLY A 1 93 ? 17.004 -4.021 -14.433 1.00 92.19 93 GLY A CA 1
ATOM 655 C C . GLY A 1 93 ? 17.269 -3.450 -13.033 1.00 92.19 93 GLY A C 1
ATOM 656 O O . GLY A 1 93 ? 18.019 -2.481 -12.907 1.00 92.19 93 GLY A O 1
ATOM 657 N N . ALA A 1 94 ? 16.640 -3.985 -11.981 1.00 95.56 94 ALA A N 1
ATOM 658 C CA . ALA A 1 94 ? 16.803 -3.480 -10.620 1.00 95.56 94 ALA A CA 1
ATOM 659 C C . ALA A 1 94 ? 18.137 -3.940 -9.992 1.00 95.56 94 ALA A C 1
ATOM 661 O O . ALA A 1 94 ? 18.674 -4.980 -10.372 1.00 95.56 94 ALA A O 1
ATOM 662 N N . PRO A 1 95 ? 18.673 -3.219 -8.987 1.00 96.81 95 PRO A N 1
ATOM 663 C CA . PRO A 1 95 ? 19.849 -3.676 -8.246 1.00 96.81 95 PRO A CA 1
ATOM 664 C C . PRO A 1 95 ? 19.642 -5.062 -7.610 1.00 96.81 95 PRO A C 1
ATOM 666 O O . PRO A 1 95 ? 18.584 -5.317 -7.035 1.00 96.81 95 PRO A O 1
ATOM 669 N N . ASP A 1 96 ? 20.675 -5.912 -7.598 1.00 97.00 96 ASP A N 1
ATOM 670 C CA . ASP A 1 96 ? 20.587 -7.312 -7.133 1.00 97.00 96 ASP A CA 1
ATOM 671 C C . ASP A 1 96 ? 19.923 -7.482 -5.758 1.00 97.00 96 ASP A C 1
ATOM 673 O O . ASP A 1 96 ? 19.101 -8.373 -5.558 1.00 97.00 96 ASP A O 1
ATOM 677 N N . HIS A 1 97 ? 20.239 -6.608 -4.798 1.00 95.69 97 HIS A N 1
ATOM 678 C CA . HIS A 1 97 ? 19.666 -6.666 -3.448 1.00 95.69 97 HIS A CA 1
ATOM 679 C C . HIS A 1 97 ? 18.165 -6.331 -3.414 1.00 95.69 97 HIS A C 1
ATOM 681 O O . HIS A 1 97 ? 17.428 -6.864 -2.581 1.00 95.69 97 HIS A O 1
ATOM 687 N N . VAL A 1 98 ? 17.703 -5.465 -4.321 1.00 96.94 98 VAL A N 1
ATOM 688 C CA . VAL A 1 98 ? 16.285 -5.124 -4.486 1.00 96.94 98 VAL A CA 1
ATOM 689 C C . VAL A 1 98 ? 15.566 -6.311 -5.101 1.00 96.94 98 VAL A C 1
ATOM 691 O O . VAL A 1 98 ? 14.534 -6.723 -4.576 1.00 96.94 98 VAL A O 1
ATOM 694 N N . LEU A 1 99 ? 16.123 -6.876 -6.177 1.00 97.88 99 LEU A N 1
ATOM 695 C CA . LEU A 1 99 ? 15.551 -8.036 -6.850 1.00 97.88 99 LEU A CA 1
ATOM 696 C C . LEU A 1 99 ? 15.466 -9.233 -5.895 1.00 97.88 99 LEU A C 1
ATOM 698 O O . LEU A 1 99 ? 14.405 -9.834 -5.766 1.00 97.88 99 LEU A O 1
ATOM 702 N N . ALA A 1 100 ? 16.536 -9.532 -5.153 1.00 97.75 100 ALA A N 1
ATOM 703 C CA . ALA A 1 100 ? 16.546 -10.599 -4.153 1.00 97.75 100 ALA A CA 1
ATOM 704 C C . ALA A 1 100 ? 15.472 -10.395 -3.069 1.00 97.75 100 ALA A C 1
ATOM 706 O O . ALA A 1 100 ? 14.744 -11.332 -2.739 1.00 97.75 100 ALA A O 1
ATOM 707 N N . SER A 1 101 ? 15.324 -9.168 -2.557 1.00 96.94 101 SER A N 1
ATOM 708 C CA . SER A 1 101 ? 14.290 -8.840 -1.565 1.00 96.94 101 SER A CA 1
ATOM 709 C C . SER A 1 101 ? 12.876 -8.961 -2.145 1.00 96.94 101 SER A C 1
ATOM 711 O O . SER A 1 101 ? 11.990 -9.521 -1.503 1.00 96.94 101 SER A O 1
ATOM 713 N N . ALA A 1 102 ? 12.655 -8.485 -3.372 1.00 98.00 102 ALA A N 1
ATOM 714 C CA . ALA A 1 102 ? 11.364 -8.590 -4.047 1.00 98.00 102 ALA A CA 1
ATOM 715 C C . ALA A 1 102 ? 10.994 -10.049 -4.363 1.00 98.00 102 ALA A C 1
ATOM 717 O O . ALA A 1 102 ? 9.833 -10.426 -4.225 1.00 98.00 102 ALA A O 1
ATOM 718 N N . LEU A 1 103 ? 11.966 -10.887 -4.739 1.00 98.38 103 LEU A N 1
ATOM 719 C CA . LEU A 1 103 ? 11.761 -12.322 -4.950 1.00 98.38 103 LEU A CA 1
ATOM 720 C C . LEU A 1 103 ? 11.387 -13.036 -3.646 1.00 98.38 103 LEU A C 1
ATOM 722 O O . LEU A 1 103 ? 10.474 -13.856 -3.659 1.00 98.38 103 LEU A O 1
ATOM 726 N N . ALA A 1 104 ? 12.022 -12.693 -2.521 1.00 97.25 104 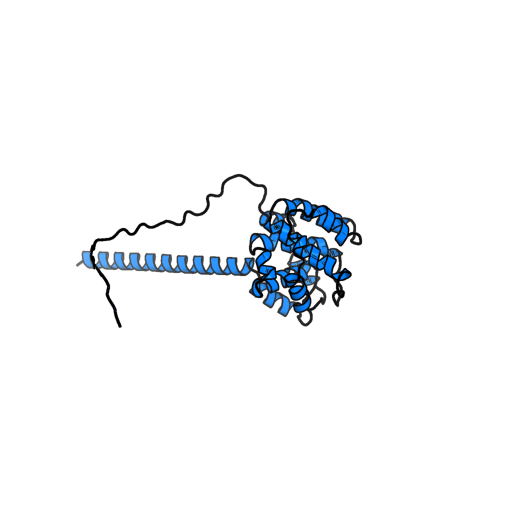ALA A N 1
ATOM 727 C CA . ALA A 1 104 ? 11.647 -13.233 -1.213 1.00 97.25 104 ALA A CA 1
ATOM 728 C C . ALA A 1 104 ? 10.207 -12.846 -0.826 1.00 97.25 104 ALA A C 1
ATOM 730 O O . ALA A 1 104 ? 9.433 -13.694 -0.388 1.00 97.25 104 ALA A O 1
ATOM 731 N N . ILE A 1 105 ? 9.818 -11.587 -1.059 1.00 97.50 105 ILE A N 1
ATOM 732 C CA . ILE A 1 105 ? 8.437 -11.121 -0.860 1.00 97.50 105 ILE A CA 1
ATOM 733 C C . ILE A 1 105 ? 7.465 -11.888 -1.764 1.00 97.50 105 ILE A C 1
ATOM 735 O O . ILE A 1 105 ? 6.411 -12.311 -1.300 1.00 97.50 105 ILE A O 1
ATOM 739 N N . ALA A 1 106 ? 7.811 -12.091 -3.037 1.00 97.38 106 ALA A N 1
ATOM 740 C CA . ALA A 1 106 ? 6.982 -12.825 -3.989 1.00 97.38 106 ALA A CA 1
ATOM 741 C C . ALA A 1 106 ? 6.787 -14.294 -3.585 1.00 97.38 106 ALA A C 1
ATOM 743 O O . ALA A 1 106 ? 5.665 -14.796 -3.653 1.00 97.38 106 ALA A O 1
ATOM 744 N N . ASP A 1 107 ? 7.853 -14.959 -3.131 1.00 96.69 107 ASP A N 1
ATOM 745 C CA . ASP A 1 107 ? 7.802 -16.337 -2.639 1.00 96.69 107 ASP A CA 1
ATOM 746 C C . ASP A 1 107 ? 6.883 -16.453 -1.414 1.00 96.69 107 ASP A C 1
ATOM 748 O O . ASP A 1 107 ? 6.052 -17.355 -1.348 1.00 96.69 107 ASP A O 1
ATOM 752 N N . GLU A 1 108 ? 6.974 -15.511 -0.471 1.00 95.06 108 GLU A N 1
ATOM 753 C CA . GLU A 1 108 ? 6.109 -15.498 0.712 1.00 95.06 108 GLU A CA 1
ATOM 754 C C . GLU A 1 108 ? 4.648 -15.162 0.373 1.00 95.06 108 GLU A C 1
ATOM 756 O O . GLU A 1 108 ? 3.731 -15.830 0.858 1.00 95.06 108 GLU A O 1
ATOM 761 N N . ALA A 1 109 ? 4.415 -14.161 -0.481 1.00 95.56 109 ALA A N 1
ATOM 762 C CA . ALA A 1 109 ? 3.079 -13.716 -0.871 1.00 95.56 109 ALA A CA 1
ATOM 763 C C . ALA A 1 109 ? 2.306 -14.781 -1.657 1.00 95.56 109 ALA A C 1
ATOM 765 O O . ALA A 1 109 ? 1.086 -14.842 -1.552 1.00 95.56 109 ALA A O 1
ATOM 766 N N . GLN A 1 110 ? 2.998 -15.653 -2.399 1.00 94.56 110 GLN A N 1
ATOM 767 C CA . GLN A 1 110 ? 2.397 -16.721 -3.206 1.00 94.56 110 GLN A CA 1
ATOM 768 C C . GLN A 1 110 ? 1.473 -17.654 -2.398 1.00 94.56 110 GLN A C 1
ATOM 770 O O . GLN A 1 110 ? 0.578 -18.274 -2.975 1.00 94.56 110 GLN A O 1
ATOM 775 N N . HIS A 1 111 ? 1.690 -17.770 -1.085 1.00 91.62 111 HIS A N 1
ATOM 776 C CA . HIS A 1 111 ? 0.974 -18.697 -0.207 1.00 91.62 111 HIS A CA 1
ATOM 777 C C . HIS A 1 111 ? -0.360 -18.169 0.341 1.00 91.62 111 HIS A C 1
ATOM 779 O O . HIS A 1 111 ? -1.139 -18.963 0.866 1.00 91.62 111 HIS A O 1
ATOM 785 N N . ASP A 1 112 ? -0.632 -16.869 0.224 1.00 93.44 112 ASP A N 1
ATOM 786 C CA . ASP A 1 112 ? -1.872 -16.243 0.689 1.00 93.44 112 ASP A CA 1
ATOM 787 C C . ASP A 1 112 ? -2.582 -15.545 -0.486 1.00 93.44 112 ASP A C 1
ATOM 789 O O . ASP A 1 112 ? -1.963 -14.717 -1.156 1.00 93.44 112 ASP A O 1
ATOM 793 N N . PRO A 1 113 ? -3.863 -15.850 -0.780 1.00 93.56 113 PRO A N 1
ATOM 794 C CA . PRO A 1 113 ? -4.547 -15.296 -1.950 1.00 93.56 113 PRO A CA 1
ATOM 795 C C . PRO A 1 113 ? -4.596 -13.763 -1.990 1.00 93.56 113 PRO A C 1
ATOM 797 O O . PRO A 1 113 ? -4.410 -13.179 -3.062 1.00 93.56 113 PRO A O 1
ATOM 800 N N . ALA A 1 114 ? -4.813 -13.109 -0.845 1.00 94.06 114 ALA A N 1
ATOM 801 C CA . ALA A 1 114 ? -4.884 -11.655 -0.775 1.00 94.06 114 ALA A CA 1
ATOM 802 C C . ALA A 1 114 ? -3.488 -11.048 -0.948 1.00 94.06 114 ALA A C 1
ATOM 804 O O . ALA A 1 114 ? -3.292 -10.190 -1.811 1.00 94.06 114 ALA A O 1
ATOM 805 N N . ALA A 1 115 ? -2.489 -11.540 -0.208 1.00 96.31 115 ALA A N 1
ATOM 806 C CA . ALA A 1 115 ? -1.113 -11.065 -0.329 1.00 96.31 115 ALA A CA 1
ATOM 807 C C . ALA A 1 115 ? -0.568 -11.250 -1.746 1.00 96.31 115 ALA A C 1
ATOM 809 O O . ALA A 1 115 ? 0.069 -10.349 -2.297 1.00 96.31 115 ALA A O 1
ATOM 810 N N . ARG A 1 116 ? -0.888 -12.385 -2.371 1.00 96.69 116 ARG A N 1
ATOM 811 C CA . ARG A 1 116 ? -0.549 -12.678 -3.758 1.00 96.69 116 ARG A CA 1
ATOM 812 C C . ARG A 1 116 ? -1.118 -11.632 -4.715 1.00 96.69 116 ARG A C 1
ATOM 814 O O . ARG A 1 116 ? -0.386 -11.103 -5.549 1.00 96.69 116 ARG A O 1
ATOM 821 N N . GLN A 1 117 ? -2.413 -11.338 -4.617 1.00 96.62 117 GLN A N 1
ATOM 822 C CA . GLN A 1 117 ? -3.054 -10.331 -5.465 1.00 96.62 117 GLN A CA 1
ATOM 823 C C . GLN A 1 117 ? -2.503 -8.924 -5.192 1.00 96.62 117 GLN A C 1
ATOM 825 O O . GLN A 1 117 ? -2.270 -8.171 -6.135 1.00 96.62 117 GLN A O 1
ATOM 830 N N . GLY A 1 118 ? -2.224 -8.587 -3.930 1.00 97.69 118 GLY A N 1
ATOM 831 C CA . GLY A 1 118 ? -1.582 -7.326 -3.557 1.00 97.69 118 GLY A CA 1
ATOM 832 C C . GLY A 1 118 ? -0.195 -7.164 -4.186 1.00 97.69 118 GLY A C 1
ATOM 833 O O . GLY A 1 118 ? 0.091 -6.127 -4.788 1.00 97.69 118 GLY A O 1
ATOM 834 N N . ALA A 1 119 ? 0.638 -8.208 -4.128 1.00 98.12 119 ALA A N 1
ATOM 835 C CA . ALA A 1 119 ? 1.944 -8.241 -4.787 1.00 98.12 119 ALA A CA 1
ATOM 836 C C . ALA A 1 119 ? 1.817 -8.127 -6.314 1.00 98.12 119 ALA A C 1
ATOM 838 O O . ALA A 1 119 ? 2.551 -7.364 -6.938 1.00 98.12 119 ALA A O 1
ATOM 839 N N . ALA A 1 120 ? 0.862 -8.839 -6.920 1.00 97.88 120 ALA A N 1
ATOM 840 C CA . ALA A 1 120 ? 0.625 -8.779 -8.359 1.00 97.88 120 ALA A CA 1
ATOM 841 C C . ALA A 1 120 ? 0.214 -7.376 -8.827 1.00 97.88 120 ALA A C 1
ATOM 843 O O . ALA A 1 120 ? 0.719 -6.901 -9.841 1.00 97.88 120 ALA A O 1
ATOM 844 N N . LEU A 1 121 ? -0.660 -6.688 -8.086 1.00 98.25 121 LEU A N 1
ATOM 845 C CA . LEU A 1 121 ? -1.049 -5.311 -8.403 1.00 98.25 121 LEU A CA 1
ATOM 846 C C . LEU A 1 121 ? 0.118 -4.331 -8.238 1.00 98.25 121 LEU A C 1
ATOM 848 O O . LEU A 1 121 ? 0.265 -3.423 -9.054 1.00 98.25 121 LEU A O 1
ATOM 852 N N . ALA A 1 122 ? 0.989 -4.536 -7.246 1.00 98.25 122 ALA A N 1
ATOM 853 C CA . ALA A 1 122 ? 2.224 -3.764 -7.125 1.00 98.25 122 ALA A CA 1
ATOM 854 C C . ALA A 1 122 ? 3.144 -3.973 -8.339 1.00 98.25 122 ALA A C 1
ATOM 856 O O . ALA A 1 122 ? 3.639 -3.009 -8.918 1.00 98.25 122 ALA A O 1
ATOM 857 N N . LEU A 1 123 ? 3.343 -5.227 -8.755 1.00 97.94 123 LEU A N 1
ATOM 858 C CA . LEU A 1 123 ? 4.149 -5.580 -9.926 1.00 97.94 123 LEU A CA 1
ATOM 859 C C . LEU A 1 123 ? 3.546 -5.039 -11.222 1.00 97.94 123 LEU A C 1
ATOM 861 O O . LEU A 1 123 ? 4.290 -4.595 -12.090 1.00 97.94 123 LEU A O 1
ATOM 865 N N . TRP A 1 124 ? 2.218 -5.005 -11.343 1.00 97.88 124 TRP A N 1
ATOM 866 C CA . TRP A 1 124 ? 1.549 -4.318 -12.444 1.00 97.88 124 TRP A CA 1
ATOM 867 C C . TRP A 1 124 ? 1.898 -2.827 -12.468 1.00 97.88 124 TRP A C 1
ATOM 869 O O . TRP A 1 124 ? 2.217 -2.305 -13.532 1.00 97.88 124 TRP A O 1
ATOM 879 N N . LEU A 1 125 ? 1.900 -2.135 -11.324 1.00 98.06 125 LEU A N 1
ATOM 880 C CA . LEU A 1 125 ? 2.282 -0.720 -11.280 1.00 98.06 125 LEU A CA 1
ATOM 881 C C . LEU A 1 125 ? 3.722 -0.498 -11.757 1.00 98.06 125 LEU A C 1
ATOM 883 O O . LEU A 1 125 ? 3.945 0.419 -12.546 1.00 98.06 125 LEU A O 1
ATOM 887 N N . TRP A 1 126 ? 4.663 -1.362 -11.373 1.00 97.62 126 TRP A N 1
ATOM 888 C CA . TRP A 1 126 ? 6.040 -1.319 -11.881 1.00 97.62 126 TRP A CA 1
ATOM 889 C C . TRP A 1 126 ? 6.123 -1.635 -13.381 1.00 97.62 126 TRP A C 1
ATOM 891 O O . TRP A 1 126 ? 6.689 -0.852 -14.135 1.00 97.62 126 TRP A O 1
ATOM 901 N N . ALA A 1 127 ? 5.486 -2.713 -13.845 1.00 96.38 127 ALA A N 1
ATOM 902 C CA . ALA A 1 127 ? 5.486 -3.107 -15.257 1.00 96.38 127 ALA A CA 1
ATOM 903 C C . ALA A 1 127 ? 4.814 -2.067 -16.166 1.00 96.38 127 ALA A C 1
ATOM 905 O O . ALA A 1 127 ? 5.236 -1.826 -17.295 1.00 96.38 127 ALA A O 1
ATOM 906 N N . SER A 1 128 ? 3.751 -1.432 -15.673 1.00 95.94 128 SER A N 1
ATOM 907 C CA . SER A 1 128 ? 2.996 -0.425 -16.417 1.00 95.94 128 SER A CA 1
ATOM 908 C C . SER A 1 128 ? 3.813 0.831 -16.723 1.00 95.94 128 SER A C 1
ATOM 910 O O . SER A 1 128 ? 3.421 1.588 -17.606 1.00 95.94 128 SER A O 1
ATOM 912 N N . ASP A 1 129 ? 4.923 1.066 -16.013 1.00 92.62 129 ASP A N 1
ATOM 913 C CA . ASP A 1 129 ? 5.836 2.173 -16.301 1.00 92.62 129 ASP A CA 1
ATOM 914 C C . ASP A 1 129 ? 6.486 2.035 -17.682 1.00 92.62 129 ASP A C 1
ATOM 916 O O . ASP A 1 129 ? 6.597 3.019 -18.407 1.00 92.62 129 ASP A O 1
ATOM 920 N N . GLU A 1 130 ? 6.827 0.806 -18.076 1.00 88.44 130 GLU A N 1
ATOM 921 C CA . GLU A 1 130 ? 7.396 0.503 -19.393 1.00 88.44 130 GLU A CA 1
ATOM 922 C C . GLU A 1 130 ? 6.322 0.192 -20.445 1.00 88.44 130 GLU A C 1
ATOM 924 O O . GLU A 1 130 ? 6.486 0.512 -21.621 1.00 88.44 130 GLU A O 1
ATOM 929 N N . LEU A 1 131 ? 5.219 -0.448 -20.036 1.00 91.56 131 LEU A N 1
ATOM 930 C CA . LEU A 1 131 ? 4.169 -0.907 -20.955 1.00 91.56 131 LEU A CA 1
ATOM 931 C C . LEU A 1 131 ? 3.186 0.196 -21.373 1.00 91.56 131 LEU A C 1
ATOM 933 O O . LEU A 1 131 ? 2.524 0.066 -22.404 1.00 91.56 131 LEU A O 1
ATOM 937 N N . LEU A 1 132 ? 3.045 1.246 -20.563 1.00 93.88 132 LEU A N 1
ATOM 938 C CA . LEU A 1 132 ? 2.204 2.409 -20.849 1.00 93.88 132 LEU A CA 1
ATOM 939 C C . LEU A 1 132 ? 3.091 3.651 -21.034 1.00 93.88 132 LEU A C 1
ATOM 941 O O . LEU A 1 132 ? 4.268 3.565 -21.366 1.00 93.88 132 LEU A O 1
ATOM 945 N N . THR A 1 133 ? 2.525 4.838 -20.828 1.00 93.44 133 THR A N 1
ATOM 946 C CA . THR A 1 133 ? 3.317 6.066 -20.702 1.00 93.44 133 THR A CA 1
ATOM 947 C C . THR A 1 133 ? 4.067 6.048 -19.372 1.00 93.44 133 THR A C 1
ATOM 949 O O . THR A 1 133 ? 3.379 5.919 -18.361 1.00 93.44 133 THR 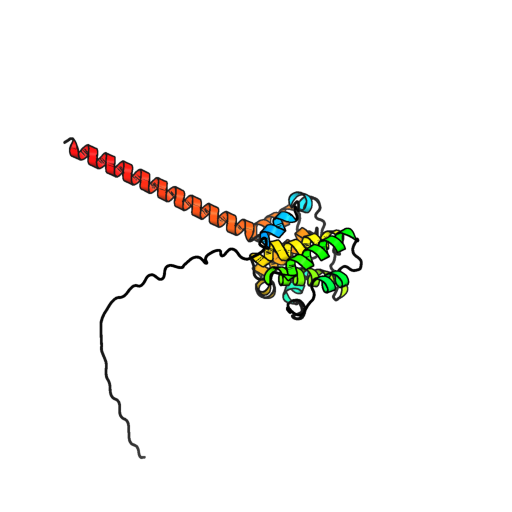A O 1
ATOM 952 N N . PRO A 1 134 ? 5.394 6.261 -19.321 1.00 95.75 134 PRO A N 1
ATOM 953 C CA . PRO A 1 134 ? 6.140 6.309 -18.066 1.00 95.75 134 PRO A CA 1
ATOM 954 C C . PRO A 1 134 ? 5.586 7.323 -17.061 1.00 95.75 134 PRO A C 1
ATOM 956 O O . PRO A 1 134 ? 5.025 8.362 -17.426 1.00 95.75 134 PRO A O 1
ATOM 959 N N . PHE A 1 135 ? 5.749 7.029 -15.776 1.00 96.81 135 PHE A N 1
ATOM 960 C CA . PHE A 1 135 ? 5.460 7.954 -14.697 1.00 96.81 135 PHE A CA 1
ATOM 961 C C . PHE A 1 135 ? 6.349 9.194 -14.821 1.00 96.81 135 PHE A C 1
ATOM 963 O O . PHE A 1 135 ? 7.543 9.123 -15.111 1.00 96.81 135 PHE A O 1
ATOM 970 N N . ALA A 1 136 ? 5.755 10.355 -14.561 1.00 94.88 136 ALA A N 1
ATOM 971 C CA . ALA A 1 136 ? 6.456 11.626 -14.542 1.00 94.88 136 ALA A CA 1
ATOM 972 C C . ALA A 1 136 ? 6.178 12.331 -13.207 1.00 94.88 136 ALA A C 1
ATOM 974 O O . ALA A 1 136 ? 5.034 12.730 -12.973 1.00 94.88 136 ALA A O 1
ATOM 975 N N . PRO A 1 137 ? 7.192 12.518 -12.340 1.00 95.38 137 PRO A N 1
ATOM 976 C CA . PRO A 1 137 ? 8.555 11.960 -12.384 1.00 95.38 137 PRO A CA 1
ATOM 977 C C . PRO A 1 137 ? 8.615 10.415 -12.328 1.00 95.38 137 PRO A C 1
ATOM 979 O O . PRO A 1 137 ? 7.684 9.803 -11.797 1.00 95.38 137 PRO A O 1
ATOM 982 N N . PRO A 1 138 ? 9.702 9.785 -12.823 1.00 94.88 138 PRO A N 1
ATOM 983 C CA . PRO A 1 138 ? 9.832 8.327 -12.856 1.00 94.88 138 PRO A CA 1
ATOM 984 C C . PRO A 1 138 ? 9.938 7.725 -11.452 1.00 94.88 138 PRO A C 1
ATOM 986 O O . PRO A 1 138 ? 10.385 8.376 -10.496 1.00 94.88 138 PRO A O 1
ATOM 989 N N . LEU A 1 139 ? 9.561 6.455 -11.318 1.00 95.56 139 LEU A N 1
ATOM 990 C CA . LEU A 1 139 ? 9.810 5.691 -10.098 1.00 95.56 139 LEU A CA 1
ATOM 991 C C . LEU A 1 139 ? 11.289 5.304 -9.998 1.00 95.56 139 LEU A C 1
ATOM 993 O O . LEU A 1 139 ? 12.013 5.278 -10.989 1.00 95.56 139 LEU A O 1
ATOM 997 N N . ASP A 1 140 ? 11.752 5.028 -8.782 1.00 94.88 140 ASP A N 1
ATOM 998 C CA . ASP A 1 140 ? 13.105 4.526 -8.558 1.00 94.88 140 ASP A CA 1
ATOM 999 C C . ASP A 1 140 ? 13.035 3.084 -8.064 1.00 94.88 140 ASP A C 1
ATOM 1001 O O . ASP A 1 140 ? 12.548 2.820 -6.960 1.00 94.88 140 ASP A O 1
ATOM 1005 N N . ALA A 1 141 ? 13.544 2.164 -8.887 1.00 95.25 141 ALA A N 1
ATOM 1006 C CA . ALA A 1 141 ? 13.509 0.729 -8.641 1.00 95.25 141 ALA A CA 1
ATOM 1007 C C . ALA A 1 141 ? 14.106 0.331 -7.282 1.00 95.25 141 ALA A C 1
ATOM 1009 O O . ALA A 1 141 ? 13.716 -0.700 -6.742 1.00 95.25 141 ALA A O 1
ATOM 1010 N N . ARG A 1 142 ? 14.969 1.153 -6.660 1.00 95.56 142 ARG A N 1
ATOM 1011 C CA . ARG A 1 142 ? 15.480 0.896 -5.300 1.00 95.56 142 ARG A CA 1
ATOM 1012 C C . ARG A 1 142 ? 14.376 0.698 -4.255 1.00 95.56 142 ARG A C 1
ATOM 1014 O O . ARG A 1 142 ? 14.600 0.025 -3.254 1.00 95.56 142 ARG A O 1
ATOM 1021 N N . TRP A 1 143 ? 13.189 1.251 -4.500 1.00 95.88 143 TRP A N 1
ATOM 1022 C CA . TRP A 1 143 ? 12.027 1.156 -3.619 1.00 95.88 143 TRP A CA 1
ATOM 1023 C C . TRP A 1 143 ? 11.037 0.044 -3.996 1.00 95.88 143 TRP A C 1
ATOM 1025 O O . TRP A 1 143 ? 10.035 -0.146 -3.305 1.00 95.88 143 TRP A O 1
ATOM 1035 N N . ALA A 1 144 ? 11.297 -0.716 -5.066 1.00 97.31 144 ALA A N 1
ATOM 1036 C CA . ALA A 1 144 ? 10.347 -1.696 -5.587 1.00 97.31 144 ALA A CA 1
ATOM 1037 C C . ALA A 1 144 ? 9.928 -2.728 -4.536 1.00 97.31 144 ALA A C 1
ATOM 1039 O O . ALA A 1 144 ? 8.738 -2.861 -4.253 1.00 97.31 144 ALA A O 1
ATOM 1040 N N . HIS A 1 145 ? 10.894 -3.379 -3.882 1.00 96.81 145 HIS A N 1
ATOM 1041 C CA . HIS A 1 145 ? 10.624 -4.379 -2.846 1.00 96.81 145 HIS A CA 1
ATOM 1042 C C . HIS A 1 145 ? 9.735 -3.836 -1.710 1.00 96.81 145 HIS A C 1
ATOM 1044 O O . HIS A 1 145 ? 8.774 -4.499 -1.327 1.00 96.81 145 HIS A O 1
ATOM 1050 N N . SER A 1 146 ? 9.983 -2.615 -1.225 1.00 97.00 146 SER A N 1
ATOM 1051 C CA . SER A 1 146 ? 9.189 -1.990 -0.160 1.00 97.00 146 SER A CA 1
ATOM 1052 C C . SER A 1 146 ? 7.738 -1.755 -0.579 1.00 97.00 146 SER A C 1
ATOM 1054 O O . SER A 1 146 ? 6.822 -2.108 0.160 1.00 97.00 146 SER A O 1
ATOM 1056 N N . SER A 1 147 ? 7.513 -1.209 -1.779 1.00 97.94 147 SER A N 1
ATOM 1057 C CA . SER A 1 1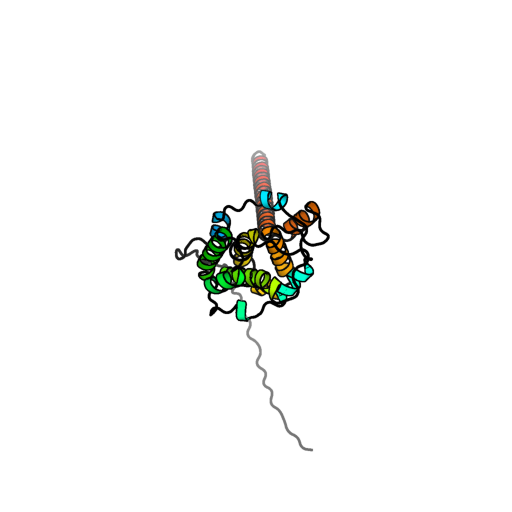47 ? 6.157 -0.979 -2.305 1.00 97.94 147 SER A CA 1
ATOM 1058 C C . SER A 1 147 ? 5.380 -2.281 -2.550 1.00 97.94 147 SER A C 1
ATOM 1060 O O . SER A 1 147 ? 4.192 -2.354 -2.234 1.00 97.94 147 SER A O 1
ATOM 1062 N N . ILE A 1 148 ? 6.057 -3.331 -3.034 1.00 98.38 148 ILE A N 1
ATOM 1063 C CA . ILE A 1 148 ? 5.466 -4.663 -3.225 1.00 98.38 148 ILE A CA 1
ATOM 1064 C C . ILE A 1 148 ? 5.088 -5.263 -1.869 1.00 98.38 148 ILE A C 1
ATOM 1066 O O . ILE A 1 148 ? 3.952 -5.697 -1.688 1.00 98.38 148 ILE A O 1
ATOM 1070 N N . GLY A 1 149 ? 6.004 -5.231 -0.896 1.00 97.81 149 GLY A N 1
ATOM 1071 C CA . GLY A 1 149 ? 5.753 -5.720 0.459 1.00 97.81 149 GLY A CA 1
ATOM 1072 C C . GLY A 1 149 ? 4.624 -4.966 1.164 1.00 97.81 149 GLY A C 1
ATOM 1073 O O . GLY A 1 149 ? 3.808 -5.585 1.840 1.00 97.81 149 GLY A O 1
ATOM 1074 N N . ALA A 1 150 ? 4.519 -3.650 0.967 1.00 97.62 150 ALA A N 1
ATOM 1075 C CA . ALA A 1 150 ? 3.451 -2.845 1.552 1.00 97.62 150 ALA A CA 1
ATOM 1076 C C . ALA A 1 150 ? 2.070 -3.240 1.017 1.00 97.62 150 ALA A C 1
ATOM 1078 O O . ALA A 1 150 ? 1.153 -3.484 1.801 1.00 97.62 150 ALA A O 1
ATOM 1079 N N . LEU A 1 151 ? 1.907 -3.372 -0.300 1.00 98.31 151 LEU A N 1
ATOM 1080 C CA . LEU A 1 151 ? 0.623 -3.805 -0.851 1.00 98.31 151 LEU A CA 1
ATOM 1081 C C . LEU A 1 151 ? 0.308 -5.262 -0.481 1.00 98.31 151 LEU A C 1
ATOM 1083 O O . LEU A 1 151 ? -0.812 -5.543 -0.058 1.00 98.31 151 LEU A O 1
ATOM 1087 N N . ALA A 1 152 ? 1.285 -6.168 -0.562 1.00 97.81 152 ALA A N 1
ATOM 1088 C CA . ALA A 1 152 ? 1.090 -7.590 -0.281 1.00 97.81 152 ALA A CA 1
ATOM 1089 C C . ALA A 1 152 ? 0.794 -7.887 1.198 1.00 97.81 152 ALA A C 1
ATOM 1091 O O . ALA A 1 152 ? -0.108 -8.654 1.518 1.00 97.81 152 ALA A O 1
ATOM 1092 N N . PHE A 1 153 ? 1.551 -7.295 2.118 1.00 96.81 153 PHE A N 1
ATOM 1093 C CA . PHE A 1 153 ? 1.554 -7.720 3.520 1.00 96.81 153 PHE A CA 1
ATOM 1094 C C . PHE A 1 153 ? 0.918 -6.717 4.476 1.00 96.81 153 PHE A C 1
ATOM 1096 O O . PHE A 1 153 ? 0.481 -7.115 5.554 1.00 96.81 153 PHE A O 1
ATOM 1103 N N . ARG A 1 154 ? 0.829 -5.433 4.104 1.00 94.94 154 ARG A N 1
ATOM 1104 C CA . ARG A 1 154 ? 0.186 -4.411 4.943 1.00 94.94 154 ARG A CA 1
ATOM 1105 C C . ARG A 1 154 ? -1.280 -4.220 4.580 1.00 94.94 154 ARG A C 1
ATOM 1107 O O . ARG A 1 154 ? -2.125 -4.280 5.464 1.00 94.94 154 ARG A O 1
ATOM 1114 N N . LEU A 1 155 ? -1.575 -3.963 3.302 1.00 96.50 155 LEU A N 1
ATOM 1115 C CA . LEU A 1 155 ? -2.924 -3.566 2.884 1.00 96.50 155 LEU A CA 1
ATOM 1116 C C . LEU A 1 155 ? -3.806 -4.741 2.473 1.00 96.50 155 LEU A C 1
ATOM 1118 O O . LEU A 1 155 ? -4.929 -4.829 2.955 1.00 96.50 155 LEU A O 1
ATOM 1122 N N . ALA A 1 156 ? -3.320 -5.648 1.622 1.00 96.81 156 ALA A N 1
ATOM 1123 C CA . ALA A 1 156 ? -4.127 -6.764 1.123 1.00 96.81 156 ALA A CA 1
ATOM 1124 C C . ALA A 1 156 ? -4.799 -7.624 2.212 1.00 96.81 156 ALA A C 1
ATOM 1126 O O . ALA A 1 156 ? -5.965 -7.968 2.028 1.00 96.81 156 ALA A O 1
ATOM 1127 N N . PRO A 1 157 ? -4.159 -7.934 3.361 1.00 92.94 157 PRO A N 1
ATOM 1128 C CA . PRO A 1 157 ? -4.843 -8.662 4.437 1.00 92.94 157 PRO A CA 1
ATOM 1129 C C . PRO A 1 157 ? -5.965 -7.883 5.149 1.00 92.94 157 PRO A C 1
ATOM 1131 O O . PRO A 1 157 ? -6.702 -8.481 5.929 1.00 92.94 157 PRO A O 1
ATOM 1134 N N . LEU A 1 158 ? -6.088 -6.572 4.926 1.00 93.25 158 LEU A N 1
ATOM 1135 C CA . LEU A 1 158 ? -7.093 -5.704 5.556 1.00 93.25 158 LEU A CA 1
ATOM 1136 C C . LEU A 1 158 ? -8.169 -5.258 4.565 1.00 93.25 158 LEU A C 1
ATOM 1138 O O . LEU A 1 158 ? -9.351 -5.199 4.898 1.00 93.25 158 LEU A O 1
ATOM 1142 N N . VAL A 1 159 ? -7.757 -4.962 3.335 1.00 95.38 159 VAL A N 1
ATOM 1143 C CA . VAL A 1 159 ? -8.621 -4.500 2.255 1.00 95.38 159 VAL A CA 1
ATOM 1144 C C . VAL A 1 159 ? -8.383 -5.396 1.052 1.00 95.38 159 VAL A C 1
ATOM 1146 O O . VAL A 1 159 ? -7.342 -5.308 0.404 1.00 95.38 159 VAL A O 1
ATOM 1149 N N . GLU A 1 160 ? -9.376 -6.231 0.744 1.00 94.19 160 GLU A N 1
ATOM 1150 C CA . GLU A 1 160 ? -9.339 -7.178 -0.373 1.00 94.19 160 GLU A CA 1
ATOM 1151 C C . GLU A 1 160 ? -8.891 -6.482 -1.678 1.00 94.19 160 GLU A C 1
ATOM 1153 O O . GLU A 1 160 ? -9.547 -5.519 -2.093 1.00 94.19 160 GLU A O 1
ATOM 1158 N N . PRO A 1 161 ? -7.842 -6.965 -2.373 1.00 95.94 161 PRO A N 1
ATOM 1159 C CA . PRO A 1 161 ? -7.282 -6.304 -3.559 1.00 95.94 161 PRO A CA 1
ATOM 1160 C C . PRO A 1 161 ? -8.285 -6.024 -4.683 1.00 95.94 161 PRO A C 1
ATOM 1162 O O . PRO A 1 161 ? -8.177 -5.023 -5.392 1.00 95.94 161 PRO A O 1
ATOM 1165 N N . ARG A 1 162 ? -9.333 -6.847 -4.817 1.00 94.31 162 ARG A N 1
ATOM 1166 C CA . ARG A 1 162 ? -10.432 -6.593 -5.765 1.00 94.31 162 ARG A CA 1
ATOM 1167 C C . ARG A 1 162 ? -11.182 -5.286 -5.486 1.00 94.31 162 ARG A C 1
ATOM 1169 O O . ARG A 1 162 ? -11.691 -4.675 -6.422 1.00 94.31 162 ARG A O 1
ATOM 1176 N N . ARG A 1 163 ? -11.238 -4.829 -4.230 1.00 96.31 163 ARG A N 1
ATOM 1177 C CA . ARG A 1 163 ? -11.822 -3.526 -3.876 1.00 96.31 163 ARG A CA 1
ATOM 1178 C C . ARG A 1 163 ? -10.975 -2.377 -4.394 1.00 96.31 163 ARG A C 1
ATOM 1180 O O . ARG A 1 163 ? -11.542 -1.376 -4.801 1.00 96.31 163 ARG A O 1
ATOM 1187 N N . TRP A 1 164 ? -9.653 -2.521 -4.464 1.00 97.31 164 TRP A N 1
ATOM 1188 C CA . TRP A 1 164 ? -8.787 -1.466 -5.002 1.00 97.31 164 TRP A CA 1
ATOM 1189 C C . TRP A 1 164 ? -9.089 -1.195 -6.479 1.00 97.31 164 TRP A C 1
ATOM 1191 O O . TRP A 1 164 ? -8.880 -0.088 -6.956 1.00 97.31 164 TRP A O 1
ATOM 1201 N N . LEU A 1 165 ? -9.610 -2.186 -7.208 1.00 96.62 165 LEU A N 1
ATOM 1202 C CA . LEU A 1 165 ? -10.029 -2.011 -8.598 1.00 96.62 165 LEU A CA 1
ATOM 1203 C C . LEU A 1 165 ? -11.359 -1.260 -8.733 1.00 96.62 165 LEU A C 1
ATOM 1205 O O . LEU A 1 165 ? -11.537 -0.499 -9.680 1.00 96.62 165 LEU A O 1
ATOM 1209 N N . ALA A 1 166 ? -12.295 -1.501 -7.812 1.00 95.00 166 ALA A N 1
ATOM 1210 C CA . ALA A 1 166 ? -13.699 -1.115 -7.962 1.00 95.00 166 ALA A CA 1
ATOM 1211 C C . ALA A 1 166 ? -14.127 0.080 -7.097 1.00 95.00 166 ALA A C 1
ATOM 1213 O O . ALA A 1 166 ? -15.068 0.780 -7.455 1.00 95.00 166 ALA A O 1
ATOM 1214 N N . ASP A 1 167 ? -13.470 0.296 -5.961 1.00 97.19 167 ASP A N 1
ATOM 1215 C CA . ASP A 1 167 ? -13.859 1.265 -4.940 1.00 97.19 167 ASP A CA 1
ATOM 1216 C C . ASP A 1 167 ? -12.835 2.397 -4.849 1.00 97.19 167 ASP A C 1
ATOM 1218 O O . ASP A 1 167 ? -11.640 2.159 -4.672 1.00 97.19 167 ASP A O 1
ATOM 1222 N N . ASP A 1 168 ? -13.307 3.635 -4.978 1.00 97.00 168 ASP A N 1
ATOM 1223 C CA . ASP A 1 168 ? -12.457 4.826 -5.059 1.00 97.00 168 ASP A CA 1
ATOM 1224 C C . ASP A 1 168 ? -11.638 5.050 -3.789 1.00 97.00 168 ASP A C 1
ATOM 1226 O O . ASP A 1 168 ? -10.464 5.411 -3.875 1.00 97.00 168 ASP A O 1
ATOM 1230 N N . GLU A 1 169 ? -12.215 4.790 -2.613 1.00 96.00 169 GLU A N 1
ATOM 1231 C CA . GLU A 1 169 ? -11.513 4.982 -1.343 1.00 96.00 169 GLU A CA 1
ATOM 1232 C C . GLU A 1 169 ? -10.395 3.955 -1.159 1.00 96.00 169 GLU A C 1
ATOM 1234 O O . GLU A 1 169 ? -9.255 4.327 -0.874 1.00 96.00 169 GLU A O 1
ATOM 1239 N N . SER A 1 170 ? -10.708 2.677 -1.385 1.00 96.94 170 SER A N 1
ATOM 1240 C CA . SER A 1 170 ? -9.744 1.573 -1.310 1.00 96.94 170 SER A CA 1
ATOM 1241 C C . SER A 1 170 ? -8.622 1.749 -2.342 1.00 96.94 170 SER A C 1
ATOM 1243 O O . SER A 1 170 ? -7.456 1.452 -2.078 1.00 96.94 170 SER A O 1
ATOM 1245 N N . ARG A 1 171 ? -8.959 2.268 -3.528 1.00 98.38 171 ARG A N 1
ATOM 1246 C CA . ARG A 1 171 ? -7.994 2.569 -4.589 1.00 98.38 171 ARG A CA 1
ATOM 1247 C C . ARG A 1 171 ? -7.094 3.746 -4.242 1.00 98.38 171 ARG A C 1
ATOM 1249 O O . ARG A 1 171 ? -5.897 3.694 -4.519 1.00 98.38 171 ARG A O 1
ATOM 1256 N N . GLU A 1 172 ? -7.649 4.800 -3.644 1.00 98.38 172 GLU A N 1
ATOM 1257 C CA . GLU A 1 172 ? -6.867 5.932 -3.152 1.00 98.38 172 GLU A CA 1
ATOM 1258 C C . GLU A 1 172 ? -5.873 5.479 -2.077 1.00 98.38 172 GLU A C 1
ATOM 1260 O O . GLU A 1 172 ? -4.699 5.847 -2.145 1.00 98.38 172 GLU A O 1
ATOM 1265 N N . GLU A 1 173 ? -6.313 4.654 -1.123 1.00 98.38 173 GLU A N 1
ATOM 1266 C CA . GLU A 1 173 ? -5.449 4.099 -0.078 1.00 98.38 173 GLU A CA 1
ATOM 1267 C C . GLU A 1 173 ? -4.299 3.277 -0.676 1.00 98.38 173 GLU A C 1
ATOM 1269 O O . GLU A 1 173 ? -3.135 3.546 -0.370 1.00 98.38 173 GLU A O 1
ATOM 1274 N N . ALA A 1 174 ? -4.600 2.344 -1.586 1.00 98.56 174 ALA A N 1
ATOM 1275 C CA . ALA A 1 174 ? -3.589 1.537 -2.266 1.00 98.56 174 ALA A CA 1
ATOM 1276 C C . ALA A 1 174 ? -2.594 2.399 -3.063 1.00 98.56 174 ALA A C 1
ATOM 1278 O O . ALA A 1 174 ? -1.384 2.191 -2.972 1.00 98.56 174 ALA A O 1
ATOM 1279 N N . ALA A 1 175 ? -3.078 3.405 -3.798 1.00 98.62 175 ALA A N 1
ATOM 1280 C CA . ALA A 1 175 ? -2.228 4.312 -4.567 1.00 98.62 175 ALA A CA 1
ATOM 1281 C C . ALA A 1 175 ? -1.305 5.155 -3.669 1.00 98.62 175 ALA A C 1
ATOM 1283 O O . ALA A 1 175 ? -0.121 5.309 -3.974 1.00 98.62 175 ALA A O 1
ATOM 1284 N N . ARG A 1 176 ? -1.820 5.679 -2.548 1.00 98.50 176 ARG A N 1
ATOM 1285 C CA . ARG A 1 176 ? -1.021 6.441 -1.574 1.00 98.50 176 ARG A CA 1
ATOM 1286 C C . ARG A 1 176 ? 0.018 5.562 -0.892 1.00 98.50 176 ARG A C 1
ATOM 1288 O O . ARG A 1 176 ? 1.172 5.971 -0.800 1.00 98.50 176 ARG A O 1
ATOM 1295 N N . LEU A 1 177 ? -0.372 4.361 -0.465 1.00 98.44 177 LEU A N 1
ATOM 1296 C CA . LEU A 1 177 ? 0.537 3.411 0.165 1.00 98.44 177 LEU A CA 1
ATOM 1297 C C . LEU A 1 177 ? 1.645 2.983 -0.804 1.00 98.44 177 LEU A C 1
ATOM 1299 O O . LEU A 1 177 ? 2.814 2.963 -0.425 1.00 98.44 177 LEU A O 1
ATOM 1303 N N . PHE A 1 178 ? 1.299 2.700 -2.063 1.00 98.62 178 PHE A N 1
ATOM 1304 C CA . PHE A 1 178 ? 2.277 2.402 -3.104 1.00 98.62 178 PHE A CA 1
ATOM 1305 C C . PHE A 1 178 ? 3.285 3.541 -3.272 1.00 98.62 178 PHE A C 1
ATOM 1307 O O . PHE A 1 178 ? 4.484 3.290 -3.213 1.00 98.62 178 PHE A O 1
ATOM 1314 N N . LEU A 1 179 ? 2.821 4.786 -3.437 1.00 98.31 179 LEU A N 1
ATOM 1315 C CA . LEU A 1 179 ? 3.705 5.941 -3.628 1.00 98.31 179 LEU A CA 1
ATOM 1316 C C . LEU A 1 179 ? 4.610 6.190 -2.421 1.00 98.31 179 LEU A C 1
ATOM 1318 O O . LEU A 1 179 ? 5.815 6.359 -2.606 1.00 98.31 179 LEU A O 1
ATOM 1322 N N . LEU A 1 180 ? 4.056 6.129 -1.205 1.00 97.94 180 LEU A N 1
ATOM 1323 C CA . LEU A 1 180 ? 4.818 6.239 0.038 1.00 97.94 180 LEU A CA 1
ATOM 1324 C C . LEU A 1 180 ? 5.983 5.243 0.037 1.00 97.94 180 LEU A C 1
ATOM 1326 O O . LEU A 1 180 ? 7.143 5.634 0.146 1.00 97.94 180 LEU A O 1
ATOM 1330 N N . TRP A 1 181 ? 5.690 3.962 -0.183 1.00 97.94 181 TRP A N 1
ATOM 1331 C CA . TRP A 1 181 ? 6.699 2.903 -0.158 1.00 97.94 181 TRP A CA 1
ATOM 1332 C C . TRP A 1 181 ? 7.527 2.780 -1.440 1.00 97.94 181 TRP A C 1
ATOM 1334 O O . TRP A 1 181 ? 8.516 2.052 -1.444 1.00 97.94 181 TRP A O 1
ATOM 1344 N N . ALA A 1 182 ? 7.177 3.529 -2.488 1.00 97.25 182 ALA A N 1
ATOM 1345 C CA . ALA A 1 182 ? 7.996 3.786 -3.671 1.00 97.25 182 ALA A CA 1
ATOM 1346 C C . ALA A 1 182 ? 8.907 5.026 -3.505 1.00 97.25 182 ALA A C 1
ATOM 1348 O O . ALA A 1 182 ? 9.607 5.411 -4.445 1.00 97.25 182 ALA A O 1
ATOM 1349 N N . GLY A 1 183 ? 8.901 5.672 -2.331 1.00 97.12 183 GLY A N 1
ATOM 1350 C CA . GLY A 1 183 ? 9.728 6.844 -2.039 1.00 97.12 183 GLY A CA 1
ATOM 1351 C C . GLY A 1 183 ? 9.240 8.131 -2.712 1.00 97.12 183 GLY A C 1
ATOM 1352 O O . GLY A 1 183 ? 10.051 9.005 -3.044 1.00 97.12 183 GLY A O 1
ATOM 1353 N N . ARG A 1 184 ? 7.932 8.238 -2.977 1.00 98.00 184 ARG A N 1
ATOM 1354 C CA . ARG A 1 184 ? 7.318 9.321 -3.751 1.00 98.00 184 ARG A CA 1
ATOM 1355 C C . ARG A 1 184 ? 6.170 10.025 -3.018 1.00 98.00 184 ARG A C 1
ATOM 1357 O O . ARG A 1 184 ? 5.305 9.390 -2.426 1.00 98.00 184 ARG A O 1
ATOM 1364 N N . LEU A 1 185 ? 6.123 11.352 -3.139 1.00 98.06 185 LEU A N 1
ATOM 1365 C CA . LEU A 1 185 ? 4.937 12.164 -2.851 1.00 98.06 185 LEU A CA 1
ATOM 1366 C C . LEU A 1 185 ? 4.017 12.192 -4.078 1.00 98.06 185 LEU A C 1
ATOM 1368 O O . LEU A 1 185 ? 4.525 12.280 -5.200 1.00 98.06 185 LEU A O 1
ATOM 1372 N N . PRO A 1 186 ? 2.685 12.193 -3.906 1.00 98.12 186 PRO A N 1
ATOM 1373 C CA . PRO A 1 186 ? 1.781 12.509 -5.003 1.00 98.12 186 PRO A CA 1
ATOM 1374 C C . PRO A 1 186 ? 2.068 13.901 -5.583 1.00 98.12 186 PRO A C 1
ATOM 1376 O O . PRO A 1 186 ? 2.342 14.846 -4.840 1.00 98.12 186 PRO A O 1
ATOM 1379 N N . ALA A 1 187 ? 1.978 14.049 -6.906 1.00 97.62 187 ALA A N 1
ATOM 1380 C CA . ALA A 1 187 ? 2.196 15.343 -7.554 1.00 97.62 187 ALA A CA 1
ATOM 1381 C C . ALA A 1 187 ? 1.290 16.443 -6.965 1.00 97.62 187 ALA A C 1
ATOM 1383 O O . ALA A 1 187 ? 0.078 16.263 -6.834 1.00 97.62 187 ALA A O 1
ATOM 1384 N N . GLY A 1 188 ? 1.884 17.595 -6.642 1.00 95.69 188 GLY A N 1
ATOM 1385 C CA . GLY A 1 188 ? 1.178 18.743 -6.064 1.00 95.69 188 GLY A CA 1
ATOM 1386 C C . GLY A 1 188 ? 0.934 18.665 -4.552 1.00 95.69 188 GLY A C 1
ATOM 1387 O O . GLY A 1 188 ? 0.351 19.594 -4.000 1.00 95.69 188 GLY A O 1
ATOM 1388 N N . GLU A 1 189 ? 1.378 17.603 -3.874 1.00 97.44 189 GLU A N 1
ATOM 1389 C CA . GLU A 1 189 ? 1.341 17.497 -2.413 1.00 97.44 189 GLU A CA 1
ATOM 1390 C C . GLU A 1 189 ? 2.745 17.723 -1.823 1.00 97.44 189 GLU A C 1
ATOM 1392 O O . GLU A 1 189 ? 3.733 17.172 -2.310 1.00 97.44 189 GLU A O 1
ATOM 1397 N N . ASP A 1 190 ? 2.839 18.524 -0.758 1.00 96.56 190 ASP A N 1
ATOM 1398 C CA . ASP A 1 190 ? 4.022 18.551 0.107 1.00 96.56 190 ASP A CA 1
ATOM 1399 C C . ASP A 1 190 ? 3.968 17.415 1.146 1.00 96.56 190 ASP A C 1
ATOM 1401 O O . ASP A 1 190 ? 2.946 16.741 1.307 1.00 96.56 190 ASP A O 1
ATOM 1405 N N . ALA A 1 191 ? 5.076 17.179 1.857 1.00 95.25 191 ALA A N 1
ATOM 1406 C CA . ALA A 1 191 ? 5.179 16.080 2.819 1.00 95.25 191 ALA A CA 1
ATOM 1407 C C . ALA A 1 191 ? 4.122 16.162 3.933 1.00 95.25 191 ALA A C 1
ATOM 1409 O O . ALA A 1 191 ? 3.521 15.151 4.294 1.00 95.25 191 ALA A O 1
ATOM 1410 N N . THR A 1 192 ? 3.850 17.365 4.446 1.00 95.94 192 THR A N 1
ATOM 1411 C CA . THR A 1 192 ? 2.843 17.592 5.490 1.00 95.94 192 THR A CA 1
ATOM 1412 C C . THR A 1 192 ? 1.438 17.253 4.996 1.00 95.94 192 THR A C 1
ATOM 1414 O O . THR A 1 192 ? 0.700 16.528 5.665 1.00 95.94 192 THR A O 1
ATOM 1417 N N . THR A 1 193 ? 1.072 17.727 3.806 1.00 96.81 193 THR A N 1
ATOM 1418 C CA . THR A 1 193 ? -0.232 17.479 3.184 1.00 96.81 193 THR A CA 1
ATOM 1419 C C . THR A 1 193 ? -0.407 16.004 2.850 1.00 96.81 193 THR A C 1
ATOM 1421 O O . THR A 1 193 ? -1.455 15.429 3.153 1.00 96.81 193 THR A O 1
ATOM 1424 N N . ALA A 1 194 ? 0.612 15.377 2.260 1.00 97.06 194 ALA A N 1
ATOM 1425 C CA . ALA A 1 194 ? 0.583 13.965 1.907 1.00 97.06 194 ALA A CA 1
ATOM 1426 C C . ALA A 1 194 ? 0.416 13.082 3.145 1.00 97.06 194 ALA A C 1
ATOM 1428 O O . ALA A 1 194 ? -0.413 12.172 3.134 1.00 97.06 194 ALA A O 1
ATOM 1429 N N . ARG A 1 195 ? 1.124 13.397 4.237 1.00 95.38 195 ARG A N 1
ATOM 1430 C CA . ARG A 1 195 ? 1.008 12.684 5.512 1.00 95.38 195 ARG A CA 1
ATOM 1431 C C . ARG A 1 195 ? -0.374 12.833 6.137 1.00 95.38 195 ARG A C 1
ATOM 1433 O O . ARG A 1 195 ? -1.004 11.830 6.447 1.00 95.38 195 ARG A O 1
ATOM 1440 N N . ALA A 1 196 ? -0.907 14.052 6.214 1.00 94.81 196 ALA A N 1
ATOM 1441 C CA . ALA A 1 196 ? -2.256 14.283 6.735 1.00 94.81 196 ALA A CA 1
ATOM 1442 C C . ALA A 1 196 ? -3.350 13.604 5.883 1.00 94.81 196 ALA A C 1
ATOM 1444 O O . ALA A 1 196 ? -4.402 13.200 6.383 1.00 94.81 196 ALA A O 1
ATOM 1445 N N . ARG A 1 197 ? -3.146 13.482 4.564 1.00 95.62 197 ARG A N 1
ATOM 1446 C CA . ARG A 1 197 ? -4.050 12.728 3.678 1.00 95.62 197 ARG A CA 1
ATOM 1447 C C . ARG A 1 197 ? -3.897 11.220 3.863 1.00 95.62 197 ARG A C 1
ATOM 1449 O O . ARG A 1 197 ? -4.913 10.532 3.881 1.00 95.62 197 ARG A O 1
ATOM 1456 N N . TRP A 1 198 ? -2.672 10.732 4.036 1.00 94.62 198 TRP A N 1
ATOM 1457 C CA . TRP A 1 198 ? -2.381 9.334 4.340 1.00 94.62 198 TRP A CA 1
ATOM 1458 C C . TRP A 1 198 ? -3.015 8.891 5.661 1.00 94.62 198 TRP A C 1
ATOM 1460 O O . TRP A 1 198 ? -3.779 7.937 5.662 1.00 94.62 198 TRP A O 1
ATOM 1470 N N . GLU A 1 199 ? -2.812 9.634 6.750 1.00 91.75 199 GLU A N 1
ATOM 1471 C CA . GLU A 1 199 ? -3.358 9.317 8.080 1.00 91.75 199 GLU A CA 1
ATOM 1472 C C . GLU A 1 199 ? -4.893 9.200 8.079 1.00 91.75 199 GLU A C 1
ATOM 1474 O O . GLU A 1 199 ? -5.462 8.370 8.782 1.00 91.75 199 GLU A O 1
ATOM 1479 N N . ARG A 1 200 ? -5.585 9.987 7.243 1.00 90.62 200 ARG A N 1
ATOM 1480 C CA . ARG A 1 200 ? -7.047 9.887 7.075 1.00 90.62 200 ARG A CA 1
ATOM 1481 C C . ARG A 1 200 ? -7.496 8.672 6.260 1.00 90.62 200 ARG A C 1
ATOM 1483 O O . ARG A 1 200 ? -8.660 8.280 6.360 1.00 90.62 200 ARG A O 1
ATOM 1490 N N . ARG A 1 201 ? -6.625 8.124 5.410 1.00 93.56 201 ARG A N 1
ATOM 1491 C CA . ARG A 1 201 ? -6.926 6.990 4.524 1.00 93.56 201 ARG A CA 1
ATOM 1492 C C . ARG A 1 201 ? -6.443 5.655 5.073 1.00 93.56 201 ARG A C 1
ATOM 1494 O O . ARG A 1 201 ? -7.059 4.657 4.740 1.00 93.56 201 ARG A O 1
ATOM 1501 N N . ASP A 1 202 ? -5.420 5.649 5.919 1.00 92.25 202 ASP A N 1
ATOM 1502 C CA . ASP A 1 202 ? -4.823 4.433 6.459 1.00 92.25 202 ASP A CA 1
ATOM 1503 C C . ASP A 1 202 ? -5.821 3.621 7.298 1.00 92.25 202 ASP A C 1
ATOM 1505 O O . ASP A 1 202 ? -6.203 4.007 8.408 1.00 92.25 202 ASP A O 1
ATOM 1509 N N . THR A 1 203 ? -6.221 2.468 6.767 1.00 88.75 203 THR A N 1
ATOM 1510 C CA . THR A 1 203 ? -7.153 1.532 7.397 1.00 88.75 203 THR A CA 1
ATOM 1511 C C . THR A 1 203 ? -6.647 1.082 8.769 1.00 88.75 203 THR A C 1
ATOM 1513 O O . THR A 1 203 ? -7.433 1.023 9.713 1.00 88.75 203 THR A O 1
ATOM 1516 N N . ILE A 1 204 ? -5.333 0.869 8.940 1.00 86.25 204 ILE A N 1
ATOM 1517 C CA . ILE A 1 204 ? -4.758 0.477 10.242 1.00 86.25 204 ILE A CA 1
ATOM 1518 C C . ILE A 1 204 ? -4.986 1.570 11.292 1.00 86.25 204 ILE A C 1
ATOM 1520 O O . ILE A 1 204 ? -5.432 1.275 12.406 1.00 86.25 204 ILE A O 1
ATOM 1524 N N . ALA A 1 205 ? -4.694 2.827 10.947 1.00 83.44 205 ALA A N 1
ATOM 1525 C CA . ALA A 1 205 ? -4.876 3.963 11.845 1.00 83.44 205 ALA A CA 1
ATOM 1526 C C . ALA A 1 205 ? -6.359 4.186 12.183 1.00 83.44 205 ALA A C 1
ATOM 1528 O O . ALA A 1 205 ? -6.708 4.392 13.347 1.00 83.44 205 ALA A O 1
ATOM 1529 N N . ARG A 1 206 ? -7.246 4.075 11.186 1.00 84.19 206 ARG A N 1
ATOM 1530 C CA . ARG A 1 206 ? -8.700 4.196 11.369 1.00 84.19 206 ARG A CA 1
ATOM 1531 C C . ARG A 1 206 ? -9.251 3.128 12.312 1.00 84.19 206 ARG A C 1
ATOM 1533 O O . ARG A 1 206 ? -9.975 3.461 13.250 1.00 84.19 206 ARG A O 1
ATOM 1540 N N . ASP A 1 207 ? -8.871 1.870 12.115 1.00 81.75 207 ASP A N 1
ATOM 1541 C CA . ASP A 1 207 ? -9.315 0.765 12.967 1.00 81.75 207 ASP A CA 1
ATOM 1542 C C . ASP A 1 207 ? -8.754 0.863 14.391 1.00 81.75 207 ASP A C 1
ATOM 1544 O O . ASP A 1 207 ? -9.408 0.452 15.353 1.00 81.75 207 ASP A O 1
ATOM 1548 N N . ALA A 1 208 ? -7.542 1.398 14.560 1.00 80.38 208 ALA A N 1
ATOM 1549 C CA . ALA A 1 208 ? -6.983 1.687 15.878 1.00 80.38 208 ALA A CA 1
ATOM 1550 C C . ALA A 1 208 ? -7.782 2.779 16.607 1.00 80.38 208 ALA A C 1
ATOM 1552 O O . ALA A 1 208 ? -8.195 2.560 17.746 1.00 80.38 208 ALA A O 1
ATOM 1553 N N . ALA A 1 209 ? -8.078 3.893 15.932 1.00 79.44 209 ALA A N 1
ATOM 1554 C CA . ALA A 1 209 ? -8.857 4.993 16.497 1.00 79.44 209 ALA A CA 1
ATOM 1555 C C . ALA A 1 209 ? -10.282 4.559 16.885 1.00 79.44 209 ALA A C 1
ATOM 1557 O O . ALA A 1 209 ? -10.781 4.918 17.950 1.00 79.44 209 ALA A O 1
ATOM 1558 N N . LEU A 1 210 ? -10.938 3.732 16.063 1.00 78.19 210 LEU A N 1
ATOM 1559 C CA . LEU A 1 210 ? -12.261 3.190 16.389 1.00 78.19 210 LEU A CA 1
ATOM 1560 C C . LEU A 1 210 ? -12.231 2.303 17.639 1.00 78.19 210 LEU A C 1
ATOM 1562 O O . LEU A 1 210 ? -13.110 2.419 18.493 1.00 78.19 210 LEU A O 1
ATOM 1566 N N . ARG A 1 211 ? -11.216 1.440 17.778 1.00 81.06 211 ARG A N 1
ATOM 1567 C CA . ARG A 1 211 ? -11.056 0.591 18.971 1.00 81.06 211 ARG A CA 1
ATOM 1568 C C . ARG A 1 211 ? -10.816 1.410 20.236 1.00 81.06 211 ARG A C 1
ATOM 1570 O O . ARG A 1 211 ? -11.368 1.068 21.279 1.00 81.06 211 ARG A O 1
ATOM 1577 N N . GLU A 1 212 ? -10.040 2.486 20.145 1.00 84.25 212 GLU A N 1
ATOM 1578 C CA . GLU A 1 212 ? -9.811 3.415 21.257 1.00 84.25 212 GLU A CA 1
ATOM 1579 C C . GLU A 1 212 ? -11.115 4.099 21.696 1.00 84.25 212 GLU A C 1
ATOM 1581 O O . GLU A 1 212 ? -11.466 4.063 22.875 1.00 84.25 212 GLU A O 1
ATOM 1586 N N . LEU A 1 213 ? -11.909 4.608 20.747 1.00 84.62 213 LEU A N 1
ATOM 1587 C CA . LEU A 1 213 ? -13.208 5.228 21.040 1.00 84.62 213 LEU A CA 1
ATOM 1588 C C . LEU A 1 213 ? -14.194 4.263 21.715 1.00 84.62 213 LEU A C 1
ATOM 1590 O O . LEU A 1 213 ? -14.930 4.663 22.622 1.00 84.62 213 LEU A O 1
ATOM 1594 N N . VAL A 1 214 ? -14.215 2.997 21.283 1.00 89.62 214 VAL A N 1
ATOM 1595 C CA . VAL A 1 214 ? -15.041 1.953 21.908 1.00 89.62 214 VAL A CA 1
ATOM 1596 C C . VAL A 1 214 ? -14.581 1.691 23.344 1.00 89.62 214 VAL A C 1
ATOM 1598 O O . VAL A 1 214 ? -15.413 1.685 24.253 1.00 89.62 214 VAL A O 1
ATOM 1601 N N . ALA A 1 215 ? -13.273 1.541 23.571 1.00 89.12 215 ALA A N 1
ATOM 1602 C CA . ALA A 1 215 ? -12.714 1.306 24.902 1.00 89.12 215 ALA A CA 1
ATOM 1603 C C . ALA A 1 215 ? -13.008 2.465 25.875 1.00 89.12 215 ALA A C 1
ATOM 1605 O O . ALA A 1 215 ? -13.353 2.234 27.041 1.00 89.12 215 ALA A O 1
ATOM 1606 N N . ASP A 1 216 ? -12.941 3.706 25.392 1.00 89.69 216 ASP A N 1
ATOM 1607 C CA . ASP A 1 216 ? -13.275 4.903 26.162 1.00 89.69 216 ASP A CA 1
ATOM 1608 C C . ASP A 1 216 ? -14.749 4.944 26.573 1.00 89.69 216 ASP A C 1
ATOM 1610 O O . ASP A 1 216 ? -15.081 5.263 27.719 1.00 89.69 216 ASP A O 1
ATOM 1614 N N . GLU A 1 217 ? -15.656 4.611 25.656 1.00 92.50 217 GLU A N 1
ATOM 1615 C CA . GLU A 1 217 ? -17.089 4.574 25.942 1.00 92.50 217 GLU A CA 1
ATOM 1616 C C . GLU A 1 217 ? -17.431 3.483 26.966 1.00 92.50 217 GLU A C 1
ATOM 1618 O O . GLU A 1 217 ? -18.167 3.728 27.928 1.00 92.50 217 GLU A O 1
ATOM 1623 N N . GLU A 1 218 ? -16.839 2.296 26.832 1.00 93.56 218 GLU A N 1
ATOM 1624 C CA . GLU A 1 218 ? -16.968 1.226 27.823 1.00 93.56 218 GLU A CA 1
ATOM 1625 C C . GLU A 1 218 ? -16.422 1.641 29.192 1.00 93.56 218 GLU A C 1
ATOM 1627 O O . GLU A 1 218 ? -17.002 1.317 30.235 1.00 93.56 218 GLU A O 1
ATOM 1632 N N . HIS A 1 219 ? -15.314 2.384 29.223 1.00 90.44 219 HIS A N 1
ATOM 1633 C CA . HIS A 1 219 ? -14.760 2.912 30.462 1.00 90.44 219 HIS A CA 1
ATOM 1634 C C . HIS A 1 219 ? -15.702 3.923 31.133 1.00 90.44 219 HIS A C 1
ATOM 1636 O O . HIS A 1 219 ? -15.992 3.785 32.327 1.00 90.44 219 HIS A O 1
ATOM 1642 N N . ARG A 1 220 ? -16.259 4.879 30.377 1.00 93.25 220 ARG A N 1
ATOM 1643 C CA . ARG A 1 220 ? -17.239 5.850 30.898 1.00 93.25 220 ARG A CA 1
ATOM 1644 C C . ARG A 1 220 ? -18.477 5.160 31.465 1.00 93.25 220 ARG A C 1
ATOM 1646 O O . ARG A 1 220 ? -18.911 5.508 32.564 1.00 93.25 220 ARG A O 1
ATOM 1653 N N . ARG A 1 221 ? -19.009 4.148 30.771 1.00 94.06 221 ARG A N 1
ATOM 1654 C CA . ARG A 1 221 ? -20.162 3.361 31.244 1.00 94.06 221 ARG A CA 1
ATOM 1655 C C . ARG A 1 221 ? -19.870 2.644 32.556 1.00 94.06 221 ARG A C 1
ATOM 1657 O O . ARG A 1 221 ? -20.690 2.699 33.471 1.00 94.06 221 ARG A O 1
ATOM 1664 N N . ARG A 1 222 ? -18.687 2.032 32.688 1.00 94.62 222 ARG A N 1
ATOM 1665 C CA . ARG A 1 222 ? -18.256 1.392 33.943 1.00 94.62 222 ARG A CA 1
ATOM 1666 C C . ARG A 1 222 ? -18.186 2.388 35.099 1.00 94.62 222 ARG A C 1
ATOM 1668 O O . ARG A 1 222 ? -18.673 2.085 36.185 1.00 94.62 222 ARG A O 1
ATOM 1675 N N . ILE A 1 223 ? -17.642 3.585 34.869 1.00 96.31 223 ILE A N 1
ATOM 1676 C CA . ILE A 1 223 ? -17.593 4.642 35.892 1.00 96.31 223 ILE A CA 1
ATOM 1677 C C . ILE A 1 223 ? -19.006 5.081 36.292 1.00 96.31 223 ILE A C 1
ATOM 1679 O O . ILE A 1 223 ? -19.299 5.190 37.482 1.00 96.31 223 ILE A O 1
ATOM 1683 N N . GLN A 1 224 ? -19.895 5.314 35.325 1.00 94.50 224 GLN A N 1
ATOM 1684 C CA . GLN A 1 224 ? -21.271 5.730 35.604 1.00 94.50 224 GLN A CA 1
ATOM 1685 C C . GLN A 1 224 ? -22.044 4.674 36.400 1.00 94.50 224 GLN A C 1
ATOM 1687 O O . GLN A 1 224 ? -22.721 5.032 37.364 1.00 94.50 224 GLN A O 1
ATOM 1692 N N . ALA A 1 225 ? -21.898 3.392 36.051 1.00 94.56 225 ALA A N 1
ATOM 1693 C CA . ALA A 1 225 ? -22.500 2.285 36.790 1.00 94.56 225 ALA A CA 1
ATOM 1694 C C . ALA A 1 225 ? -21.987 2.226 38.237 1.00 94.56 225 ALA A C 1
ATOM 1696 O O . ALA A 1 225 ? -22.789 2.201 39.168 1.00 94.56 225 ALA A O 1
ATOM 1697 N N . ALA A 1 226 ? -20.668 2.320 38.439 1.00 94.00 226 ALA A N 1
ATOM 1698 C CA . ALA A 1 226 ? -20.068 2.319 39.773 1.00 94.00 226 ALA A CA 1
ATOM 1699 C C . ALA A 1 226 ? -20.509 3.525 40.624 1.00 94.00 226 ALA A C 1
ATOM 1701 O O . ALA A 1 226 ? -20.726 3.401 41.829 1.00 94.00 226 ALA A O 1
ATOM 1702 N N . LEU A 1 227 ? -20.662 4.708 40.017 1.00 95.25 227 LEU A N 1
ATOM 1703 C CA . LEU A 1 227 ? -21.184 5.888 40.711 1.00 95.25 227 LEU A CA 1
ATOM 1704 C C . LEU A 1 227 ? -22.666 5.732 41.071 1.00 95.25 227 LEU A C 1
ATOM 1706 O O . LEU A 1 227 ? -23.066 6.144 42.157 1.00 95.25 227 LEU A O 1
ATOM 1710 N N . ALA A 1 228 ? -23.478 5.156 40.184 1.00 93.50 228 ALA A N 1
ATOM 1711 C CA . ALA A 1 228 ? -24.890 4.897 40.452 1.00 93.50 228 ALA A CA 1
ATOM 1712 C C . ALA A 1 228 ? -25.071 3.875 41.584 1.00 93.50 228 ALA A C 1
ATOM 1714 O O . ALA A 1 228 ? -25.868 4.112 42.489 1.00 93.50 228 ALA A O 1
ATOM 1715 N N . GLU A 1 229 ? -24.285 2.797 41.580 1.00 92.19 229 GLU A N 1
ATOM 1716 C CA . GLU A 1 229 ? -24.280 1.782 42.636 1.00 92.19 229 GLU A CA 1
ATOM 1717 C C . GLU A 1 229 ? -23.890 2.379 43.993 1.00 92.19 229 GLU A C 1
ATOM 1719 O O . GLU A 1 229 ? -24.603 2.189 44.978 1.00 92.19 229 GLU A O 1
ATOM 1724 N N . LYS A 1 230 ? -22.823 3.190 44.042 1.00 92.38 230 LYS A N 1
ATOM 1725 C CA . LYS A 1 230 ? -22.424 3.896 45.271 1.00 92.38 230 LYS A CA 1
ATOM 1726 C C . LYS A 1 230 ? -23.523 4.821 45.790 1.00 92.38 230 LYS A C 1
ATOM 1728 O O . LYS A 1 230 ? -23.831 4.788 46.977 1.00 92.38 230 LYS A O 1
ATOM 1733 N N . ARG A 1 231 ? -24.161 5.604 44.911 1.00 89.31 231 ARG A N 1
ATOM 1734 C CA . ARG A 1 231 ? -25.285 6.474 45.302 1.00 89.31 231 ARG A CA 1
ATOM 1735 C C . ARG A 1 231 ? -26.479 5.672 45.823 1.00 89.31 231 ARG A C 1
ATOM 1737 O O . ARG A 1 231 ? -27.104 6.094 46.791 1.00 89.31 231 ARG A O 1
ATOM 1744 N N . ALA A 1 232 ? -26.794 4.536 45.202 1.00 87.88 232 ALA A N 1
ATOM 1745 C CA . ALA A 1 232 ? -27.871 3.658 45.650 1.00 87.88 232 ALA A CA 1
ATOM 1746 C C . ALA A 1 232 ? -27.571 3.057 47.034 1.00 87.88 232 ALA A C 1
ATOM 1748 O O . ALA A 1 232 ? -28.440 3.071 47.905 1.00 87.88 232 ALA A O 1
ATOM 1749 N N . ALA A 1 233 ? -26.334 2.607 47.264 1.00 88.06 233 ALA A N 1
ATOM 1750 C CA . ALA A 1 233 ? -25.889 2.099 48.559 1.00 88.06 233 ALA A CA 1
ATOM 1751 C C . ALA A 1 233 ? -25.946 3.177 49.658 1.00 88.06 233 ALA A C 1
ATOM 1753 O O . ALA A 1 233 ? -26.440 2.917 50.753 1.00 88.06 233 ALA A O 1
ATOM 1754 N N . GLU A 1 234 ? -25.510 4.406 49.362 1.00 85.38 234 GLU A N 1
ATOM 1755 C CA . GLU A 1 234 ? -25.600 5.533 50.299 1.00 85.38 234 GLU A CA 1
ATOM 1756 C C . GLU A 1 234 ? -27.047 5.922 50.626 1.00 85.38 234 GLU A C 1
ATOM 1758 O O . GLU A 1 234 ? -27.347 6.240 51.776 1.00 85.38 234 GLU A O 1
ATOM 1763 N N . ALA A 1 235 ? -27.950 5.908 49.642 1.00 80.19 235 ALA A N 1
ATOM 1764 C CA . ALA A 1 235 ? -29.365 6.190 49.871 1.00 80.19 235 ALA A CA 1
ATOM 1765 C C . ALA A 1 235 ? -30.011 5.116 50.761 1.00 80.19 235 ALA A C 1
ATOM 1767 O O . ALA A 1 235 ? -30.704 5.455 51.719 1.00 80.19 235 ALA A O 1
ATOM 1768 N N . ALA A 1 236 ? -29.732 3.836 50.498 1.00 76.88 236 ALA A N 1
ATOM 1769 C CA . ALA A 1 236 ? -30.227 2.727 51.312 1.00 76.88 236 ALA A CA 1
ATOM 1770 C C . ALA A 1 236 ? -29.731 2.806 52.768 1.00 76.88 236 ALA A C 1
ATOM 1772 O O . ALA A 1 236 ? -30.519 2.618 53.692 1.00 76.88 236 ALA A O 1
ATOM 1773 N N . ALA A 1 237 ? -28.457 3.153 52.978 1.00 76.38 237 ALA A N 1
ATOM 1774 C CA . ALA A 1 237 ? -27.876 3.300 54.314 1.00 76.38 237 ALA A CA 1
ATOM 1775 C C . ALA A 1 237 ? -28.459 4.482 55.113 1.00 76.38 237 ALA A C 1
ATOM 1777 O O . ALA A 1 237 ? -28.514 4.424 56.340 1.00 76.38 237 ALA A O 1
ATOM 1778 N N . ARG A 1 238 ? -28.902 5.556 54.441 1.00 70.44 238 ARG A N 1
ATOM 1779 C CA . ARG A 1 238 ? -29.568 6.690 55.108 1.00 70.44 238 ARG A CA 1
ATOM 1780 C C . ARG A 1 238 ? -30.987 6.341 55.554 1.00 70.44 238 ARG A C 1
ATOM 1782 O O . ARG A 1 238 ? -31.355 6.694 56.664 1.00 70.44 238 ARG A O 1
ATOM 1789 N N . TYR A 1 239 ? -31.748 5.614 54.736 1.00 59.16 239 TYR A N 1
ATOM 1790 C CA . TYR A 1 239 ? -33.114 5.198 55.082 1.00 59.16 239 TYR A CA 1
ATOM 1791 C C . TYR A 1 239 ? -33.184 4.131 56.185 1.00 59.16 239 TYR A C 1
ATOM 1793 O O . TYR A 1 239 ? -34.220 4.001 56.821 1.00 59.16 239 TYR A O 1
ATOM 1801 N N . SER A 1 240 ? -32.116 3.364 56.434 1.00 60.75 240 SER A N 1
ATOM 1802 C CA . SER A 1 240 ? -32.092 2.375 57.524 1.00 60.75 240 SER A CA 1
ATOM 1803 C C . SER A 1 240 ? -31.729 2.955 58.898 1.00 60.75 240 SER A C 1
ATOM 1805 O O . SER A 1 240 ? -31.679 2.203 59.869 1.00 60.75 240 SER A O 1
ATOM 1807 N N . HIS A 1 241 ? -31.390 4.246 58.973 1.00 55.94 241 HIS A N 1
ATOM 1808 C CA . HIS A 1 241 ? -30.945 4.925 60.196 1.00 55.94 241 HIS A CA 1
ATOM 1809 C C . HIS A 1 241 ? -31.972 5.918 60.774 1.00 55.94 241 HIS A C 1
ATOM 1811 O O . HIS A 1 241 ? -31.675 6.562 61.782 1.00 55.94 241 HIS A O 1
ATOM 1817 N N . GLU A 1 242 ? -33.157 6.007 60.167 1.00 46.75 242 GLU A N 1
ATOM 1818 C CA . GLU A 1 242 ? -34.369 6.666 60.689 1.00 46.75 242 GLU A CA 1
ATOM 1819 C C . GLU A 1 242 ? -35.335 5.625 61.269 1.00 46.75 242 GLU A C 1
ATOM 1821 O O . GLU A 1 242 ? -35.933 5.915 62.331 1.00 46.75 242 GLU A O 1
#

Secondary structure (DSSP, 8-state):
--------------------------PPP--S--SS-HHHHHHHTT--HHHHHHT-EE---HHHHHHHHHT--GGGG-TTS-HHHHHHHHTTTS-HHHHHHHHHHHHHHTTSHHHHHHHHHHHHHHHHHHHSSPPSSPP-GGGHHHHHHIIIIIITTTS-HHHHHH-HHHHHHHHHHHHHHTTEEPTT--HHHHHHHHHHH-HHHHHHHHHHHHHHHHHHHHHHHHHHHHHHHHHHHHHTT-

Organism: NCBI:txid472059

Sequence (242 aa):
MPDTSASRDDGTPGAASTGATSAAAGAPAAGPLGGPRPLDRWFALRLDETRVWDALAPGPSLEVVQTRISSAPQAFLAESISLRALTGDVLAGAPDHVLASALAIADEAQHDPAARQGAALALWLWASDELLTPFAPPLDARWAHSSIGALAFRLAPLVEPRRWLADDESREEAARLFLLWAGRLPAGEDATTARARWERRDTIARDAALRELVADEEHRRRIQAALAEKRAAEAAARYSHE

Radius of gyration: 27.96 Å; chains: 1; bounding box: 90×43×87 Å